Protein AF-A0AAW2BVU4-F1 (afdb_monomer)

Structure (mmCIF, N/CA/C/O backbone):
data_AF-A0AAW2BVU4-F1
#
_entry.id   AF-A0AAW2BVU4-F1
#
loop_
_atom_site.group_PDB
_atom_site.id
_atom_site.type_symbol
_atom_site.label_atom_id
_atom_site.label_alt_id
_atom_site.label_comp_id
_atom_site.label_asym_id
_atom_site.label_entity_id
_atom_site.label_seq_id
_atom_site.pdbx_PDB_ins_code
_atom_site.Cartn_x
_atom_site.Cartn_y
_atom_site.Cartn_z
_atom_site.occupancy
_atom_site.B_iso_or_equiv
_atom_site.auth_seq_id
_atom_site.auth_comp_id
_atom_site.auth_asym_id
_atom_site.auth_atom_id
_atom_site.pdbx_PDB_model_num
ATOM 1 N N . MET A 1 1 ? 66.385 7.482 -87.471 1.00 67.44 1 MET A N 1
ATOM 2 C CA . MET A 1 1 ? 65.527 6.507 -86.758 1.00 67.44 1 MET A CA 1
ATOM 3 C C . MET A 1 1 ? 65.641 6.591 -85.231 1.00 67.44 1 MET A C 1
ATOM 5 O O . MET A 1 1 ? 64.598 6.607 -84.599 1.00 67.44 1 MET A O 1
ATOM 9 N N . LEU A 1 2 ? 66.832 6.743 -84.626 1.00 72.62 2 LEU A N 1
ATOM 10 C CA . LEU A 1 2 ? 67.006 6.817 -83.154 1.00 72.62 2 LEU A CA 1
ATOM 11 C C . LEU A 1 2 ? 66.144 7.877 -82.424 1.00 72.62 2 LEU A C 1
ATOM 13 O O . LEU A 1 2 ? 65.592 7.587 -81.366 1.00 72.62 2 LEU A O 1
ATOM 17 N N . ASN A 1 3 ? 65.948 9.066 -83.005 1.00 86.75 3 ASN A N 1
ATOM 18 C CA . ASN A 1 3 ? 65.132 10.126 -82.386 1.00 86.75 3 ASN A CA 1
ATOM 19 C C . ASN A 1 3 ? 63.627 9.803 -82.323 1.00 86.75 3 ASN A C 1
ATOM 21 O O . ASN A 1 3 ? 62.927 10.311 -81.450 1.00 86.75 3 ASN A O 1
ATOM 25 N N . TYR A 1 4 ? 63.125 8.961 -83.231 1.00 89.88 4 TYR A N 1
ATOM 26 C CA . TYR A 1 4 ? 61.712 8.581 -83.271 1.00 89.88 4 TYR A CA 1
ATOM 27 C C . TYR A 1 4 ? 61.375 7.597 -82.145 1.00 89.88 4 TYR A C 1
ATOM 29 O O . TYR A 1 4 ? 60.436 7.834 -81.391 1.00 89.88 4 TYR A O 1
ATOM 37 N N . CYS A 1 5 ? 62.204 6.565 -81.955 1.00 90.19 5 CYS A N 1
ATOM 38 C CA . CYS A 1 5 ? 62.017 5.590 -80.879 1.00 90.19 5 CYS A CA 1
ATOM 39 C C . CYS A 1 5 ? 62.082 6.243 -79.490 1.00 90.19 5 CYS A C 1
ATOM 41 O O . CYS A 1 5 ? 61.298 5.901 -78.611 1.00 90.19 5 CYS A O 1
ATOM 43 N N . HIS A 1 6 ? 62.981 7.215 -79.290 1.00 91.12 6 HIS A N 1
ATOM 44 C CA . HIS A 1 6 ? 63.073 7.931 -78.016 1.00 91.12 6 HIS A CA 1
ATOM 45 C C . HIS A 1 6 ? 61.830 8.791 -77.729 1.00 91.12 6 HIS A C 1
ATOM 47 O O . HIS A 1 6 ? 61.308 8.752 -76.617 1.00 91.12 6 HIS A O 1
ATOM 53 N N . ARG A 1 7 ? 61.318 9.529 -78.729 1.00 93.69 7 ARG A N 1
ATOM 54 C CA . ARG A 1 7 ? 60.061 10.285 -78.589 1.00 93.69 7 ARG A CA 1
ATOM 55 C C . ARG A 1 7 ? 58.892 9.352 -78.264 1.00 93.69 7 ARG A C 1
ATOM 57 O O . ARG A 1 7 ? 58.142 9.644 -77.341 1.00 93.69 7 ARG A O 1
ATOM 64 N N . GLN A 1 8 ? 58.778 8.232 -78.976 1.00 92.44 8 GLN A N 1
ATOM 65 C CA . GLN A 1 8 ? 57.714 7.255 -78.757 1.00 92.44 8 GLN A CA 1
ATOM 66 C C . GLN A 1 8 ? 57.759 6.669 -77.339 1.00 92.44 8 GLN A C 1
ATOM 68 O O . GLN A 1 8 ? 56.732 6.623 -76.673 1.00 92.44 8 GLN A O 1
ATOM 73 N N . MET A 1 9 ? 58.941 6.294 -76.836 1.00 94.19 9 MET A N 1
ATOM 74 C CA . MET A 1 9 ? 59.078 5.821 -75.452 1.00 94.19 9 MET A CA 1
ATOM 75 C C . MET A 1 9 ? 58.645 6.877 -74.430 1.00 94.19 9 MET A C 1
ATOM 77 O O . MET A 1 9 ? 57.978 6.544 -73.458 1.00 94.19 9 MET A O 1
ATOM 81 N N . LYS A 1 10 ? 58.982 8.151 -74.662 1.00 94.69 10 LYS A N 1
ATOM 82 C CA . LYS A 1 10 ? 58.619 9.248 -73.756 1.00 94.69 10 LYS A CA 1
ATOM 83 C C . LYS A 1 10 ? 57.113 9.533 -73.743 1.00 94.69 10 LYS A C 1
ATOM 85 O O . LYS A 1 10 ? 56.560 9.869 -72.701 1.00 94.69 10 LYS A O 1
ATOM 90 N N . GLU A 1 11 ? 56.448 9.400 -74.888 1.00 94.50 11 GLU A N 1
ATOM 91 C CA . GLU A 1 11 ? 54.988 9.510 -74.983 1.00 94.50 11 GLU A CA 1
ATOM 92 C C . GLU A 1 11 ? 54.285 8.340 -74.279 1.00 94.50 11 GLU A C 1
ATOM 94 O O . GLU A 1 11 ? 53.316 8.560 -73.555 1.00 94.50 11 GLU A O 1
ATOM 99 N N . GLU A 1 12 ? 54.786 7.112 -74.435 1.00 92.94 12 GLU A N 1
ATOM 100 C CA . GLU A 1 12 ? 54.245 5.937 -73.738 1.00 92.94 12 GLU A CA 1
ATOM 101 C C . GLU A 1 12 ? 54.464 6.002 -72.219 1.00 92.94 12 GLU A C 1
ATOM 103 O O . GLU A 1 12 ? 53.563 5.662 -71.456 1.00 92.94 12 GLU A O 1
ATOM 108 N N . GLU A 1 13 ? 55.607 6.510 -71.754 1.00 94.12 13 GLU A N 1
ATOM 109 C CA . GLU A 1 13 ? 55.860 6.743 -70.326 1.00 94.12 13 GLU A CA 1
ATOM 110 C C . GLU A 1 13 ? 54.874 7.760 -69.729 1.00 94.12 13 GLU A C 1
ATOM 112 O O . GLU A 1 13 ? 54.330 7.537 -68.647 1.00 94.12 13 GLU A O 1
ATOM 117 N N . GLY A 1 14 ? 54.578 8.845 -70.456 1.00 96.19 14 GLY A N 1
ATOM 118 C CA . GLY A 1 14 ? 53.545 9.809 -70.067 1.00 96.19 14 GLY A CA 1
ATOM 119 C C . GLY A 1 14 ? 52.166 9.159 -69.929 1.00 96.19 14 GLY A C 1
ATOM 120 O O . GLY A 1 14 ? 51.527 9.290 -68.888 1.00 96.19 14 GLY A O 1
ATOM 121 N N . LYS A 1 15 ? 51.751 8.370 -70.930 1.00 96.44 15 LYS A N 1
ATOM 122 C CA . LYS A 1 15 ? 50.472 7.640 -70.895 1.00 96.44 15 LYS A CA 1
ATOM 123 C C . LYS A 1 15 ? 50.392 6.649 -69.732 1.00 96.44 15 LYS A C 1
ATOM 125 O O . LYS A 1 15 ? 49.336 6.525 -69.114 1.00 96.44 15 LYS A O 1
ATOM 130 N N . LEU A 1 16 ? 51.481 5.937 -69.430 1.00 96.00 16 LEU A N 1
ATOM 131 C CA . LEU A 1 16 ? 51.536 5.010 -68.295 1.00 96.00 16 LEU A CA 1
ATOM 132 C C . LEU A 1 16 ? 51.423 5.745 -66.954 1.00 96.00 16 LEU A C 1
ATOM 134 O O . LEU A 1 16 ? 50.734 5.255 -66.058 1.00 96.00 16 LEU A O 1
ATOM 138 N N . ASN A 1 17 ? 52.047 6.918 -66.823 1.00 95.94 17 ASN A N 1
ATOM 139 C CA . ASN A 1 17 ? 51.926 7.750 -65.625 1.00 95.94 17 ASN A CA 1
ATOM 140 C C . ASN A 1 17 ? 50.486 8.249 -65.428 1.00 95.94 17 ASN A C 1
ATOM 142 O O . ASN A 1 17 ? 49.931 8.073 -64.342 1.00 95.94 17 ASN A O 1
ATOM 146 N N . ASP A 1 18 ? 49.846 8.752 -66.485 1.00 97.00 18 ASP A N 1
ATOM 147 C CA . ASP A 1 18 ? 48.446 9.194 -66.441 1.00 97.00 18 ASP A CA 1
ATOM 148 C C . ASP A 1 18 ? 47.493 8.035 -66.090 1.00 97.00 18 ASP A C 1
ATOM 150 O O . ASP A 1 18 ? 46.590 8.177 -65.259 1.00 97.00 18 ASP A O 1
ATOM 154 N N . ALA A 1 19 ? 47.713 6.849 -66.673 1.00 97.12 19 ALA A N 1
ATOM 155 C CA . ALA A 1 19 ? 46.927 5.651 -66.374 1.00 97.12 19 ALA A CA 1
ATOM 156 C C . ALA A 1 19 ? 47.103 5.187 -64.918 1.00 97.12 19 ALA A C 1
ATOM 158 O O . ALA A 1 19 ? 46.133 4.795 -64.263 1.00 97.12 19 ALA A O 1
ATOM 159 N N . MET A 1 20 ? 48.328 5.255 -64.391 1.00 96.12 20 MET A N 1
ATOM 160 C CA . MET A 1 20 ? 48.610 4.927 -62.996 1.00 96.12 20 MET A CA 1
ATOM 161 C C . MET A 1 20 ? 47.894 5.889 -62.038 1.00 96.12 20 MET A C 1
ATOM 163 O O . MET A 1 20 ? 47.339 5.438 -61.033 1.00 96.12 20 MET A O 1
ATOM 167 N N . ASP A 1 21 ? 47.886 7.190 -62.324 1.00 97.06 21 ASP A N 1
ATOM 168 C CA . ASP A 1 21 ? 47.210 8.174 -61.476 1.00 97.06 21 ASP A CA 1
ATOM 169 C C . ASP A 1 21 ? 45.683 8.041 -61.547 1.00 97.06 21 ASP A C 1
ATOM 171 O O . ASP A 1 21 ? 45.022 8.068 -60.505 1.00 97.06 21 ASP A O 1
ATOM 175 N N . SER A 1 22 ? 45.128 7.741 -62.726 1.00 96.81 22 SER A N 1
ATOM 176 C CA . SER A 1 22 ? 43.708 7.395 -62.875 1.00 96.81 22 SER A CA 1
ATOM 177 C C . SER A 1 22 ? 43.320 6.156 -62.053 1.00 96.81 22 SER A C 1
ATOM 179 O O . SER A 1 22 ? 42.305 6.163 -61.353 1.00 96.81 22 SER A O 1
ATOM 181 N N . LEU A 1 23 ? 44.159 5.114 -62.043 1.00 97.19 23 LEU A N 1
ATOM 182 C CA . LEU A 1 23 ? 43.929 3.908 -61.241 1.00 97.19 23 LEU A CA 1
ATOM 183 C C . LEU A 1 23 ? 43.986 4.197 -59.735 1.00 97.19 23 LEU A C 1
ATOM 185 O O . LEU A 1 23 ? 43.170 3.672 -58.969 1.00 97.19 23 LEU A O 1
ATOM 189 N N . LYS A 1 24 ? 44.930 5.035 -59.282 1.00 96.75 24 LYS A N 1
ATOM 190 C CA . LYS A 1 24 ? 44.993 5.465 -57.873 1.00 96.75 24 LYS A CA 1
ATOM 191 C C . LYS A 1 24 ? 43.729 6.217 -57.474 1.00 96.75 24 LYS A C 1
ATOM 193 O O . LYS A 1 24 ? 43.192 5.958 -56.396 1.00 96.75 24 LYS A O 1
ATOM 198 N N . GLU A 1 25 ? 43.245 7.110 -58.331 1.00 97.31 25 GLU A N 1
ATOM 199 C CA . GLU A 1 25 ? 42.012 7.850 -58.085 1.00 97.31 25 GLU A CA 1
ATOM 200 C C . GLU A 1 25 ? 40.800 6.912 -58.022 1.00 97.31 25 GLU A C 1
ATOM 202 O O . GLU A 1 25 ? 40.016 6.980 -57.074 1.00 97.31 25 GLU A O 1
ATOM 207 N N . GLU A 1 26 ? 40.669 5.976 -58.965 1.00 97.50 26 GLU A N 1
ATOM 208 C CA . GLU A 1 26 ? 39.589 4.987 -58.971 1.00 97.50 26 GLU A CA 1
ATOM 209 C C . GLU A 1 26 ? 39.615 4.115 -57.705 1.00 97.50 26 GLU A C 1
ATOM 211 O O . GLU A 1 26 ? 38.576 3.878 -57.082 1.00 97.50 26 GLU A O 1
ATOM 216 N N . ARG A 1 27 ? 40.805 3.682 -57.268 1.00 97.19 27 ARG A N 1
ATOM 217 C CA . ARG A 1 27 ? 40.979 2.963 -55.999 1.00 97.19 27 ARG A CA 1
ATOM 218 C C . ARG A 1 27 ? 40.554 3.822 -54.809 1.00 97.19 27 ARG A C 1
ATOM 220 O O . ARG A 1 27 ? 39.890 3.311 -53.907 1.00 97.19 27 ARG A O 1
ATOM 227 N N . GLY A 1 28 ? 40.901 5.108 -54.817 1.00 97.94 28 GLY A N 1
ATOM 228 C CA . GLY A 1 28 ? 40.459 6.078 -53.818 1.00 97.94 28 GLY A CA 1
ATOM 229 C C . GLY A 1 28 ? 38.935 6.182 -53.760 1.00 97.94 28 GLY A C 1
ATOM 230 O O . GLY A 1 28 ? 38.352 6.039 -52.686 1.00 97.94 28 GLY A O 1
ATOM 231 N N . ARG A 1 29 ? 38.274 6.322 -54.915 1.00 97.12 29 ARG A N 1
ATOM 232 C CA . ARG A 1 29 ? 36.806 6.378 -55.019 1.00 97.12 29 ARG A CA 1
ATOM 233 C C . ARG A 1 29 ? 36.144 5.090 -54.527 1.00 97.12 29 ARG A C 1
ATOM 235 O O . ARG A 1 29 ? 35.200 5.163 -53.748 1.00 97.12 29 ARG A O 1
ATOM 242 N N . LYS A 1 30 ? 36.661 3.915 -54.909 1.00 98.31 30 LYS A N 1
ATOM 243 C CA . LYS A 1 30 ? 36.158 2.612 -54.430 1.00 98.31 30 LYS A CA 1
ATOM 244 C C . LYS A 1 30 ? 36.309 2.467 -52.915 1.00 98.31 30 LYS A C 1
ATOM 246 O O . LYS A 1 30 ? 35.383 2.013 -52.250 1.00 98.31 30 LYS A O 1
ATOM 251 N N . SER A 1 31 ? 37.446 2.892 -52.361 1.00 98.06 31 SER A N 1
ATOM 252 C CA . SER A 1 31 ? 37.673 2.882 -50.913 1.00 98.06 31 SER A CA 1
ATOM 253 C C . SER A 1 31 ? 36.730 3.837 -50.178 1.00 98.06 31 SER A C 1
ATOM 255 O O . SER A 1 31 ? 36.201 3.475 -49.131 1.00 98.06 31 SER A O 1
ATOM 257 N N . ALA A 1 32 ? 36.504 5.038 -50.716 1.00 98.19 32 ALA A N 1
ATOM 258 C CA . ALA A 1 32 ? 35.579 6.010 -50.141 1.00 98.19 32 ALA A CA 1
ATOM 259 C C . ALA A 1 32 ? 34.124 5.515 -50.196 1.00 98.19 32 ALA A C 1
ATOM 261 O O . ALA A 1 32 ? 33.402 5.640 -49.211 1.00 98.19 32 ALA A O 1
ATOM 262 N N . ALA A 1 33 ? 33.714 4.892 -51.304 1.00 98.19 33 ALA A N 1
ATOM 263 C CA . ALA A 1 33 ? 32.387 4.299 -51.446 1.00 98.19 33 ALA A CA 1
ATOM 264 C C . ALA A 1 33 ? 32.157 3.154 -50.444 1.00 98.19 33 ALA A C 1
ATOM 266 O O . ALA A 1 33 ? 31.114 3.109 -49.799 1.00 98.19 33 ALA A O 1
ATOM 267 N N . ALA A 1 34 ? 33.145 2.273 -50.252 1.00 98.12 34 ALA A N 1
ATOM 268 C CA . ALA A 1 34 ? 33.062 1.204 -49.255 1.00 98.12 34 ALA A CA 1
ATOM 269 C C . ALA A 1 34 ? 33.002 1.749 -47.815 1.00 98.12 34 ALA A C 1
ATOM 271 O O . ALA A 1 34 ? 32.244 1.240 -46.991 1.00 98.12 34 ALA A O 1
ATOM 272 N N . ALA A 1 35 ? 33.767 2.806 -47.513 1.00 98.25 35 ALA A N 1
ATOM 273 C CA . ALA A 1 35 ? 33.700 3.472 -46.214 1.00 98.25 35 ALA A CA 1
ATOM 274 C C . ALA A 1 35 ? 32.314 4.094 -45.969 1.00 98.25 35 ALA A C 1
ATOM 276 O O . ALA A 1 35 ? 31.772 3.943 -44.875 1.00 98.25 35 ALA A O 1
ATOM 277 N N . LEU A 1 36 ? 31.718 4.726 -46.988 1.00 98.38 36 LEU A N 1
ATOM 278 C CA . LEU A 1 36 ? 30.376 5.303 -46.907 1.00 98.38 36 LEU A CA 1
ATOM 279 C C . LEU A 1 36 ? 29.298 4.236 -46.661 1.00 98.38 36 LEU A C 1
ATOM 281 O O . LEU A 1 36 ? 28.529 4.394 -45.718 1.00 98.38 36 LEU A O 1
ATOM 285 N N . ASP A 1 37 ? 29.289 3.136 -47.425 1.00 98.44 37 ASP A N 1
ATOM 286 C CA . ASP A 1 37 ? 28.349 2.013 -47.221 1.00 98.44 37 ASP A CA 1
ATOM 287 C C . ASP A 1 37 ? 28.489 1.420 -45.808 1.00 98.44 37 ASP A C 1
ATOM 289 O O . ASP A 1 37 ? 27.496 1.171 -45.125 1.00 98.44 37 ASP A O 1
ATOM 293 N N . SER A 1 38 ? 29.720 1.273 -45.304 1.00 98.31 38 SER A N 1
ATOM 294 C CA . SER A 1 38 ? 29.936 0.782 -43.937 1.00 98.31 38 SER A CA 1
ATOM 295 C C . SER A 1 38 ? 29.409 1.743 -42.861 1.00 98.31 38 SER A C 1
ATOM 297 O O . SER A 1 38 ? 28.804 1.301 -41.881 1.00 98.31 38 SER A O 1
ATOM 299 N N . ALA A 1 39 ? 29.593 3.055 -43.052 1.00 98.31 39 ALA A N 1
ATOM 300 C CA . ALA A 1 39 ? 29.113 4.078 -42.129 1.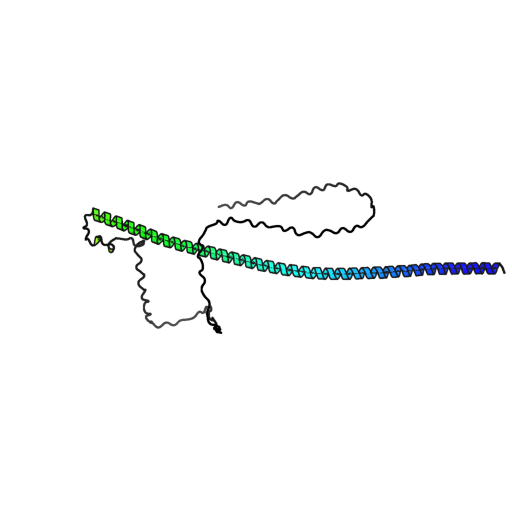00 98.31 39 ALA A CA 1
ATOM 301 C C . ALA A 1 39 ? 27.580 4.179 -42.146 1.00 98.31 39 ALA A C 1
ATOM 303 O O . ALA A 1 39 ? 26.963 4.319 -41.088 1.00 98.31 39 ALA A O 1
ATOM 304 N N . GLU A 1 40 ? 26.962 4.054 -43.323 1.00 98.50 40 GLU A N 1
ATOM 305 C CA . GLU A 1 40 ? 25.508 4.008 -43.488 1.00 98.50 40 GLU A CA 1
ATOM 306 C C . GLU A 1 40 ? 24.908 2.818 -42.732 1.00 98.50 40 GLU A C 1
ATOM 308 O O . GLU A 1 40 ? 24.038 3.009 -41.880 1.00 98.50 40 GLU A O 1
ATOM 313 N N . ARG A 1 41 ? 25.455 1.609 -42.922 1.00 98.38 41 ARG A N 1
ATOM 314 C CA . ARG A 1 41 ? 25.009 0.411 -42.188 1.00 98.38 41 ARG A CA 1
ATOM 315 C C . ARG A 1 41 ? 25.160 0.552 -40.676 1.00 98.38 41 ARG A C 1
ATOM 317 O O . ARG A 1 41 ? 24.293 0.110 -39.923 1.00 98.38 41 ARG A O 1
ATOM 324 N N . GLN A 1 42 ? 26.241 1.175 -40.206 1.00 98.44 42 GLN A N 1
ATOM 325 C CA . GLN A 1 42 ? 26.422 1.436 -38.777 1.00 98.44 42 GLN A CA 1
ATOM 326 C C . GLN A 1 42 ? 25.362 2.411 -38.244 1.00 98.44 42 GLN A C 1
ATOM 328 O O . GLN A 1 42 ? 24.801 2.178 -37.169 1.00 98.44 42 GLN A O 1
ATOM 333 N N . ALA A 1 43 ? 25.066 3.481 -38.987 1.00 98.31 43 ALA A N 1
ATOM 334 C CA . ALA A 1 43 ? 24.043 4.452 -38.614 1.00 98.31 43 ALA A CA 1
ATOM 335 C C . ALA A 1 43 ? 22.642 3.819 -38.582 1.00 98.31 43 ALA A C 1
ATOM 337 O O . ALA A 1 43 ? 21.868 4.075 -37.658 1.00 98.31 43 ALA A O 1
ATOM 338 N N . GLU A 1 44 ? 22.318 2.953 -39.543 1.00 98.62 44 GLU A N 1
ATOM 339 C CA . GLU A 1 44 ? 21.074 2.179 -39.542 1.00 98.62 44 GLU A CA 1
ATOM 340 C C . GLU A 1 44 ? 20.988 1.232 -38.343 1.00 98.62 44 GLU A C 1
ATOM 342 O O . GLU A 1 44 ? 19.971 1.219 -37.646 1.00 98.62 44 GLU A O 1
ATOM 347 N N . GLY A 1 45 ? 22.073 0.515 -38.032 1.00 98.44 45 GLY A N 1
ATOM 348 C CA . GLY A 1 45 ? 22.148 -0.342 -36.849 1.00 98.44 45 GLY A CA 1
ATOM 349 C C . GLY A 1 45 ? 21.880 0.427 -35.552 1.00 98.44 45 GLY A C 1
ATOM 350 O O . GLY A 1 45 ? 21.077 -0.002 -34.722 1.00 98.44 45 GLY A O 1
ATOM 351 N N . GLN A 1 46 ? 22.478 1.612 -35.397 1.00 98.44 46 GLN A N 1
ATOM 352 C CA . GLN A 1 46 ? 22.235 2.479 -34.240 1.00 98.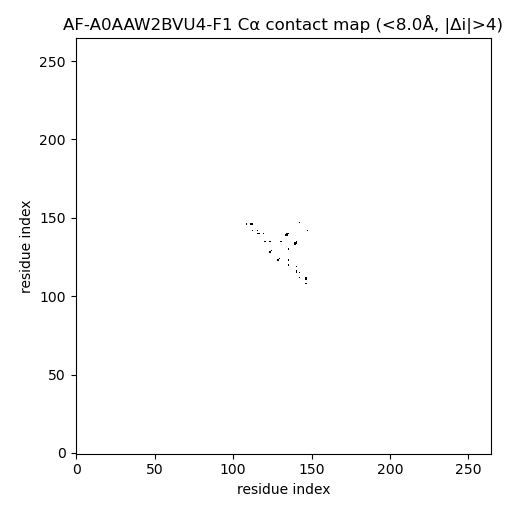44 46 GLN A CA 1
ATOM 353 C C . GLN A 1 46 ? 20.788 2.986 -34.171 1.00 98.44 46 GLN A C 1
ATOM 355 O O . GLN A 1 46 ? 20.217 3.036 -33.082 1.00 98.44 46 GLN A O 1
ATOM 360 N N . ARG A 1 47 ? 20.163 3.317 -35.309 1.00 98.38 47 ARG A N 1
ATOM 361 C CA . ARG A 1 47 ? 18.749 3.735 -35.354 1.00 98.38 47 ARG A CA 1
ATOM 362 C C . ARG A 1 47 ? 17.807 2.627 -34.895 1.00 98.38 47 ARG A C 1
ATOM 364 O O . ARG A 1 47 ? 16.865 2.909 -34.160 1.00 98.38 47 ARG A O 1
ATOM 371 N N . VAL A 1 48 ? 18.052 1.383 -35.310 1.00 98.69 48 VAL A N 1
ATOM 372 C CA . VAL A 1 48 ? 17.241 0.233 -34.879 1.00 98.69 48 VAL A CA 1
ATOM 373 C C . VAL A 1 48 ? 17.373 0.014 -33.372 1.00 98.69 48 VAL A C 1
ATOM 375 O O . VAL A 1 48 ? 16.361 -0.143 -32.690 1.00 98.69 48 VAL A O 1
ATOM 378 N N . LEU A 1 49 ? 18.597 0.077 -32.836 1.00 98.56 49 LEU A N 1
ATOM 379 C CA . LEU A 1 49 ? 18.832 -0.033 -31.393 1.00 98.56 49 LEU A CA 1
ATOM 380 C C . LEU A 1 49 ? 18.132 1.081 -30.605 1.00 98.56 49 LEU A C 1
ATOM 382 O O . LEU A 1 49 ? 17.526 0.804 -29.572 1.00 98.56 49 LEU A O 1
ATOM 386 N N . LEU A 1 50 ? 18.174 2.320 -31.100 1.00 98.69 50 LEU A N 1
ATOM 387 C CA . LEU A 1 50 ? 17.530 3.460 -30.449 1.00 98.69 50 LEU A CA 1
ATOM 388 C C . LEU A 1 50 ? 16.005 3.300 -30.403 1.00 98.69 50 LEU A C 1
ATOM 390 O O . LEU A 1 50 ? 15.426 3.445 -29.331 1.00 98.69 50 LEU A O 1
ATOM 394 N N . ARG A 1 51 ? 15.371 2.894 -31.511 1.00 98.62 51 ARG A N 1
ATOM 395 C CA . ARG A 1 51 ? 13.925 2.601 -31.538 1.00 98.62 51 ARG A CA 1
ATOM 396 C C . ARG A 1 51 ? 13.551 1.487 -30.564 1.00 98.62 51 ARG A C 1
ATOM 398 O O . ARG A 1 51 ? 12.624 1.635 -29.779 1.00 98.62 51 ARG A O 1
ATOM 405 N N . SER A 1 52 ? 14.325 0.400 -30.546 1.00 98.50 52 SER A N 1
ATOM 406 C CA . SER A 1 52 ? 14.082 -0.696 -29.603 1.00 98.50 52 SER A CA 1
ATOM 407 C C . SER A 1 52 ? 14.209 -0.245 -28.143 1.00 98.50 52 SER A C 1
ATOM 409 O O . SER A 1 52 ? 13.455 -0.725 -27.297 1.00 98.50 52 SER A O 1
ATOM 411 N N . ALA A 1 53 ? 15.153 0.645 -27.829 1.00 98.25 53 ALA A N 1
ATOM 412 C CA . ALA A 1 53 ? 15.308 1.195 -26.485 1.00 98.25 53 ALA A CA 1
ATOM 413 C C . ALA A 1 53 ? 14.151 2.138 -26.113 1.00 98.25 53 ALA A C 1
ATOM 415 O O . ALA A 1 53 ? 13.684 2.116 -24.973 1.00 98.25 53 ALA A O 1
ATOM 416 N N . GLU A 1 54 ? 13.656 2.933 -27.064 1.00 98.56 54 GLU A N 1
ATOM 417 C CA . GLU A 1 54 ? 12.475 3.785 -26.886 1.00 98.56 54 GLU A CA 1
ATOM 418 C C . GLU A 1 54 ? 11.219 2.957 -26.587 1.00 98.56 54 GLU A C 1
ATOM 420 O O . GLU A 1 54 ? 10.498 3.273 -25.638 1.00 98.56 54 GLU A O 1
ATOM 425 N N . ASP A 1 55 ? 11.005 1.854 -27.309 1.00 98.56 55 ASP A N 1
ATOM 426 C CA . ASP A 1 55 ? 9.878 0.940 -27.084 1.00 98.56 55 ASP A CA 1
ATOM 427 C C . ASP A 1 55 ? 9.945 0.276 -25.697 1.00 98.56 55 ASP A C 1
ATOM 429 O O . ASP A 1 55 ? 8.944 0.190 -24.971 1.00 98.56 55 ASP A O 1
ATOM 433 N N . GLN A 1 56 ? 11.142 -0.148 -25.275 1.00 98.56 56 GLN A N 1
ATOM 434 C CA . GLN A 1 56 ? 11.362 -0.690 -23.930 1.00 98.56 56 GLN A CA 1
ATOM 435 C C . GLN A 1 56 ? 11.116 0.364 -22.847 1.00 98.56 56 GLN A C 1
ATOM 437 O O . GLN A 1 56 ? 10.482 0.073 -21.829 1.00 98.56 56 GLN A O 1
ATOM 442 N N . LEU A 1 57 ? 11.564 1.602 -23.067 1.00 98.62 57 LEU A N 1
ATOM 443 C CA . LEU A 1 57 ? 11.333 2.709 -22.144 1.00 98.62 57 LEU A CA 1
ATOM 444 C C . LEU A 1 57 ? 9.843 3.056 -22.042 1.00 98.62 57 LEU A C 1
ATOM 446 O O . LEU A 1 57 ? 9.348 3.296 -20.941 1.00 98.62 57 LEU A O 1
ATOM 450 N N . ALA A 1 58 ? 9.119 3.071 -23.161 1.00 98.69 58 ALA A N 1
ATOM 451 C CA . ALA A 1 58 ? 7.677 3.297 -23.182 1.00 98.69 58 ALA A CA 1
ATOM 452 C C . ALA A 1 58 ? 6.932 2.200 -22.404 1.00 98.69 58 ALA A C 1
ATOM 454 O O . ALA A 1 58 ? 6.095 2.504 -21.549 1.00 98.69 58 ALA A O 1
ATOM 455 N N . THR A 1 59 ? 7.307 0.938 -22.619 1.00 98.69 59 THR A N 1
ATOM 456 C CA . THR A 1 59 ? 6.747 -0.214 -21.897 1.00 98.69 59 THR A CA 1
ATOM 457 C C . THR A 1 59 ? 7.022 -0.125 -20.394 1.00 98.69 59 THR A C 1
ATOM 459 O O . THR A 1 59 ? 6.107 -0.2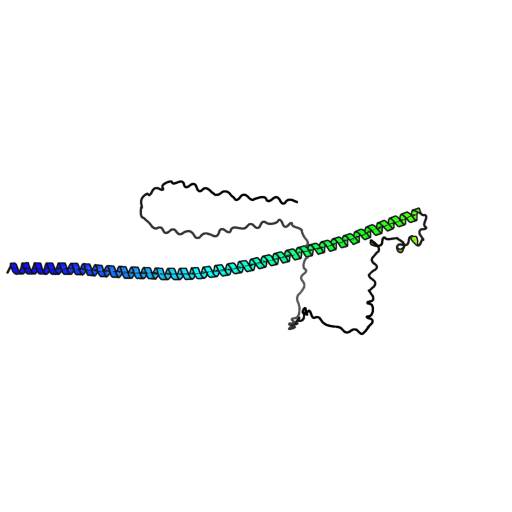60 -19.582 1.00 98.69 59 THR A O 1
ATOM 462 N N . SER A 1 60 ? 8.266 0.173 -20.007 1.00 98.19 60 SER A N 1
ATOM 463 C CA . SER A 1 60 ? 8.666 0.347 -18.606 1.00 98.19 60 SER A CA 1
ATOM 464 C C . SER A 1 60 ? 7.894 1.486 -17.929 1.00 98.19 60 SER A C 1
ATOM 466 O O . SER A 1 60 ? 7.353 1.313 -16.836 1.00 98.19 60 SER A O 1
ATOM 468 N N . LYS A 1 61 ? 7.738 2.635 -18.601 1.00 98.62 61 LYS A N 1
ATOM 469 C CA . LYS A 1 61 ? 6.932 3.758 -18.095 1.00 98.62 61 LYS A CA 1
ATOM 470 C C . LYS A 1 61 ? 5.475 3.358 -17.863 1.00 98.62 61 LYS A C 1
ATOM 472 O O . LYS A 1 61 ? 4.921 3.699 -16.818 1.00 98.62 61 LYS A O 1
ATOM 477 N N . ALA A 1 62 ? 4.869 2.616 -18.790 1.00 98.75 62 ALA A N 1
ATOM 478 C CA . ALA A 1 62 ? 3.501 2.125 -18.634 1.00 98.75 62 ALA A CA 1
ATOM 479 C C . ALA A 1 62 ? 3.366 1.175 -17.429 1.00 98.75 62 ALA A C 1
ATOM 481 O O . ALA A 1 62 ? 2.431 1.309 -16.639 1.00 98.75 62 ALA A O 1
ATOM 482 N N . GLN A 1 63 ? 4.335 0.275 -17.230 1.00 98.62 63 GLN A N 1
ATOM 483 C CA . GLN A 1 63 ? 4.373 -0.610 -16.061 1.00 98.62 63 GLN A CA 1
ATOM 484 C C . GLN A 1 63 ? 4.502 0.171 -14.747 1.00 98.62 63 GLN A C 1
ATOM 486 O O . GLN A 1 63 ? 3.786 -0.126 -13.793 1.00 98.62 63 GLN A O 1
ATOM 491 N N . VAL A 1 64 ? 5.351 1.203 -14.695 1.00 98.69 64 VAL A N 1
ATOM 492 C CA . VAL A 1 64 ? 5.496 2.060 -13.505 1.00 98.69 64 VAL A CA 1
ATOM 493 C C . VAL A 1 64 ? 4.188 2.777 -13.171 1.00 98.69 64 VAL A C 1
ATOM 495 O O . VAL A 1 64 ? 3.816 2.839 -12.003 1.00 98.69 64 VAL A O 1
ATOM 498 N N . VAL A 1 65 ? 3.462 3.291 -14.168 1.00 98.81 65 VAL A N 1
ATOM 499 C CA . VAL A 1 65 ? 2.148 3.921 -13.945 1.00 98.81 65 VAL A CA 1
ATOM 500 C C . VAL A 1 65 ? 1.133 2.904 -13.417 1.00 98.81 65 VAL A C 1
ATOM 502 O O . VAL A 1 65 ? 0.432 3.189 -12.447 1.00 98.81 65 VAL A O 1
ATOM 505 N N . ALA A 1 66 ? 1.089 1.701 -13.995 1.00 98.69 66 ALA A N 1
ATOM 506 C CA . ALA A 1 66 ? 0.193 0.643 -13.535 1.00 98.69 66 ALA A CA 1
ATOM 507 C C . ALA A 1 66 ? 0.495 0.201 -12.091 1.00 98.69 66 ALA A C 1
ATOM 509 O O . ALA A 1 66 ? -0.428 0.003 -11.303 1.00 98.69 66 ALA A O 1
ATOM 510 N N . LEU A 1 67 ? 1.775 0.079 -11.722 1.00 98.69 67 LEU A N 1
ATOM 511 C CA . LEU A 1 67 ? 2.188 -0.265 -10.358 1.00 98.69 67 LEU A CA 1
ATOM 512 C C . LEU A 1 67 ? 1.871 0.845 -9.357 1.00 98.69 67 LEU A C 1
ATOM 514 O O . LEU A 1 67 ? 1.398 0.545 -8.265 1.00 98.69 67 LEU A O 1
ATOM 518 N N . LYS A 1 68 ? 2.076 2.113 -9.727 1.00 98.69 68 LYS A N 1
ATOM 519 C CA . LYS A 1 68 ? 1.695 3.254 -8.882 1.00 98.69 68 LYS A CA 1
ATOM 520 C C . LYS A 1 68 ? 0.202 3.251 -8.574 1.00 98.69 68 LYS A C 1
ATOM 522 O O . LYS A 1 68 ? -0.166 3.372 -7.414 1.00 98.69 68 LYS A O 1
ATOM 527 N N . LYS A 1 69 ? -0.639 3.019 -9.586 1.00 98.81 69 LYS A N 1
ATOM 528 C CA . LYS A 1 69 ? -2.090 2.919 -9.394 1.00 98.81 69 LYS A CA 1
ATOM 529 C C . LYS A 1 69 ? -2.462 1.797 -8.418 1.00 98.81 69 LYS A C 1
ATOM 531 O O . LYS A 1 69 ? -3.237 2.015 -7.497 1.00 98.81 69 LYS A O 1
ATOM 536 N N . LYS A 1 70 ? -1.869 0.609 -8.585 1.00 98.56 70 LYS A N 1
ATOM 537 C CA . LYS A 1 70 ? -2.098 -0.514 -7.661 1.00 98.56 70 LYS A CA 1
ATOM 538 C C . LYS A 1 70 ? -1.652 -0.189 -6.237 1.00 98.56 70 LYS A C 1
ATOM 540 O O . LYS A 1 70 ? -2.336 -0.573 -5.300 1.00 98.56 70 LYS A O 1
ATOM 545 N N . LEU A 1 71 ? -0.532 0.517 -6.074 1.00 98.69 71 LEU A N 1
ATOM 546 C CA . LEU A 1 71 ? -0.045 0.933 -4.760 1.00 98.69 71 LEU A CA 1
ATOM 547 C C . LEU A 1 71 ? -1.044 1.870 -4.064 1.00 98.69 71 LEU A C 1
ATOM 549 O O . LEU A 1 71 ? -1.363 1.657 -2.898 1.00 98.69 71 LEU A O 1
ATOM 553 N N . GLU A 1 72 ? -1.574 2.859 -4.786 1.00 98.62 72 GLU A N 1
ATOM 554 C CA . GLU A 1 72 ? -2.600 3.778 -4.273 1.00 98.62 72 GLU A CA 1
ATOM 555 C C . GLU A 1 72 ? -3.881 3.034 -3.863 1.00 98.62 72 GLU A C 1
ATOM 557 O O . GLU A 1 72 ? -4.396 3.260 -2.769 1.00 98.62 72 GLU A O 1
ATOM 562 N N . GLU A 1 73 ? -4.357 2.097 -4.690 1.00 98.62 73 GLU A N 1
ATOM 563 C CA . GLU A 1 73 ? -5.519 1.251 -4.375 1.00 98.62 73 GLU A CA 1
ATOM 564 C C . GLU A 1 73 ? -5.277 0.398 -3.115 1.00 98.62 73 GLU A C 1
ATOM 566 O O . GLU A 1 73 ? -6.142 0.321 -2.241 1.00 98.62 73 GLU A O 1
ATOM 571 N N . THR A 1 74 ? -4.090 -0.205 -2.976 1.00 98.25 74 THR A N 1
ATOM 572 C CA . THR A 1 74 ? -3.752 -1.007 -1.787 1.00 98.25 74 THR A CA 1
ATOM 573 C C . THR A 1 74 ? -3.613 -0.171 -0.519 1.00 98.25 74 THR A C 1
ATOM 575 O O . THR A 1 74 ? -4.000 -0.629 0.554 1.00 98.25 74 THR A O 1
ATOM 578 N N . GLU A 1 75 ? -3.091 1.053 -0.621 1.00 98.56 75 GLU A N 1
ATOM 579 C CA . GLU A 1 75 ? -2.961 1.957 0.524 1.00 98.56 75 GLU A CA 1
ATOM 580 C C . GLU A 1 75 ? -4.340 2.425 1.002 1.00 98.56 75 GLU A C 1
ATOM 582 O O . GLU A 1 75 ? -4.610 2.409 2.201 1.00 98.56 75 GLU A O 1
ATOM 587 N N . ALA A 1 76 ? -5.246 2.756 0.074 1.00 98.56 76 ALA A N 1
ATOM 588 C CA . ALA A 1 76 ? -6.626 3.107 0.403 1.00 98.56 76 ALA A CA 1
ATOM 589 C C . ALA A 1 76 ? -7.354 1.955 1.116 1.00 98.56 76 ALA A C 1
ATOM 591 O O . ALA A 1 76 ? -7.967 2.171 2.161 1.00 98.56 76 ALA A O 1
ATOM 592 N N . ALA A 1 77 ? -7.216 0.724 0.608 1.00 98.62 77 ALA A N 1
ATOM 593 C CA . ALA A 1 77 ? -7.786 -0.461 1.246 1.00 98.62 77 ALA A CA 1
ATOM 594 C C . ALA A 1 77 ? -7.202 -0.706 2.651 1.00 98.62 77 ALA A C 1
ATOM 596 O O . ALA A 1 77 ? -7.929 -1.105 3.560 1.00 98.62 77 ALA A O 1
ATOM 597 N N . ARG A 1 78 ? -5.903 -0.436 2.861 1.00 98.44 78 ARG A N 1
ATOM 598 C CA . ARG A 1 78 ? -5.273 -0.551 4.186 1.00 98.44 78 ARG A CA 1
ATOM 599 C C . ARG A 1 78 ? -5.854 0.457 5.176 1.00 98.44 78 ARG A C 1
ATOM 601 O O . ARG A 1 78 ? -6.161 0.074 6.298 1.00 98.44 78 ARG A O 1
ATOM 608 N N . VAL A 1 79 ? -6.021 1.713 4.761 1.00 98.75 79 VAL A N 1
ATOM 609 C CA . VAL A 1 79 ? -6.605 2.773 5.602 1.00 98.75 79 VAL A CA 1
ATOM 610 C C . VAL A 1 79 ? -8.055 2.451 5.973 1.00 98.75 79 VAL A C 1
ATOM 612 O O . VAL A 1 79 ? -8.461 2.655 7.114 1.00 98.75 79 VAL A O 1
ATOM 615 N N . GLU A 1 80 ? -8.844 1.920 5.037 1.00 98.62 80 GLU A N 1
ATOM 616 C CA . GLU A 1 80 ? -10.221 1.503 5.317 1.00 98.62 80 GLU A CA 1
ATOM 617 C C . GLU A 1 80 ? -10.277 0.323 6.297 1.00 98.62 80 GLU A C 1
ATOM 619 O O . GLU A 1 80 ? -11.059 0.350 7.249 1.00 98.62 80 GLU A O 1
ATOM 624 N N . ALA A 1 81 ? -9.407 -0.674 6.119 1.00 98.56 81 ALA A N 1
ATOM 625 C CA . ALA A 1 81 ? -9.304 -1.810 7.031 1.00 98.56 81 ALA A CA 1
ATOM 626 C C . ALA A 1 81 ? -8.862 -1.391 8.445 1.00 98.56 81 ALA A C 1
ATOM 628 O O . ALA A 1 81 ? -9.391 -1.904 9.430 1.00 98.56 81 ALA A O 1
ATOM 629 N N . GLU A 1 82 ? -7.922 -0.449 8.556 1.00 98.50 82 GLU A N 1
ATOM 630 C CA . GLU A 1 82 ? -7.484 0.121 9.835 1.00 98.50 82 GLU A CA 1
ATOM 631 C C . GLU A 1 82 ? -8.637 0.841 10.538 1.00 98.50 82 GLU A C 1
ATOM 633 O O . GLU A 1 82 ? -8.947 0.532 11.684 1.00 98.50 82 GLU A O 1
ATOM 638 N N . LYS A 1 83 ? -9.373 1.692 9.815 1.00 98.56 83 LYS A N 1
ATOM 639 C CA . LYS A 1 83 ? -10.553 2.371 10.359 1.00 98.56 83 LYS A CA 1
ATOM 640 C C . LYS A 1 83 ? -11.631 1.391 10.836 1.00 98.56 83 LYS A C 1
ATOM 642 O O . LYS A 1 83 ? -12.228 1.608 11.887 1.00 98.56 83 LYS A O 1
ATOM 647 N N . ALA A 1 84 ? -11.901 0.332 10.071 1.00 98.62 84 ALA A N 1
ATOM 648 C CA . ALA A 1 84 ? -12.875 -0.689 10.455 1.00 98.62 84 ALA A CA 1
ATOM 649 C C . ALA A 1 84 ? -12.437 -1.445 11.720 1.00 98.62 84 ALA A C 1
ATOM 651 O O . ALA A 1 84 ? -13.264 -1.737 12.583 1.00 98.62 84 ALA A O 1
ATOM 652 N N . ARG A 1 85 ? -11.134 -1.722 11.855 1.00 98.62 85 ARG A N 1
ATOM 653 C CA . ARG A 1 85 ? -10.566 -2.326 13.062 1.00 98.62 85 ARG A CA 1
ATOM 654 C C . ARG A 1 85 ? -10.712 -1.402 14.271 1.00 98.62 85 ARG A C 1
ATOM 656 O O . ARG A 1 85 ? -11.174 -1.870 15.306 1.00 98.62 85 ARG A O 1
ATOM 663 N N . ASP A 1 86 ? -10.357 -0.128 14.137 1.00 98.50 86 ASP A N 1
ATOM 664 C CA . ASP A 1 86 ? -10.459 0.846 15.230 1.00 98.50 86 ASP A CA 1
ATOM 665 C C . ASP A 1 86 ? -11.911 1.007 15.698 1.00 98.50 86 ASP A C 1
ATOM 667 O O . ASP A 1 86 ? -12.182 1.080 16.895 1.00 98.50 86 ASP A O 1
ATOM 671 N N . GLN A 1 87 ? -12.864 1.004 14.760 1.00 98.50 87 GLN A N 1
ATOM 672 C CA . GLN A 1 87 ? -14.285 1.039 15.089 1.00 98.50 87 GLN A CA 1
ATOM 673 C C . GLN A 1 87 ? -14.723 -0.215 15.859 1.00 98.50 87 GLN A C 1
ATOM 675 O O . GLN A 1 87 ? -15.384 -0.091 16.885 1.00 98.50 87 GLN A O 1
ATOM 680 N N . ALA A 1 88 ? -14.331 -1.408 15.407 1.00 98.50 88 ALA A N 1
ATOM 681 C CA . ALA A 1 88 ? -14.664 -2.652 16.098 1.00 98.50 88 ALA A CA 1
ATOM 682 C C . ALA A 1 88 ? -14.026 -2.735 17.499 1.00 98.50 88 ALA A C 1
ATOM 684 O O . ALA A 1 88 ? -14.641 -3.252 18.431 1.00 98.50 88 ALA A O 1
ATOM 685 N N . GLU A 1 89 ? -12.806 -2.215 17.665 1.00 98.56 89 GLU A N 1
ATOM 686 C CA . GLU A 1 89 ? -12.127 -2.137 18.963 1.00 98.56 89 GLU A CA 1
ATOM 687 C C . GLU A 1 89 ? -12.862 -1.187 19.919 1.00 98.56 89 GLU A C 1
ATOM 689 O O . GLU A 1 89 ? -13.104 -1.546 21.072 1.00 98.56 89 GLU A O 1
ATOM 694 N N . GLN A 1 90 ? -13.289 -0.020 19.427 1.00 98.56 90 GLN A N 1
ATOM 695 C CA . GLN A 1 90 ? -14.077 0.927 20.214 1.00 98.56 90 GLN A CA 1
ATOM 696 C C . GLN A 1 90 ? -15.446 0.352 20.602 1.00 98.56 90 GLN A C 1
ATOM 698 O O . GLN A 1 90 ? -15.834 0.443 21.764 1.00 98.56 90 GLN A O 1
ATOM 703 N N . GLU A 1 91 ? -16.156 -0.281 19.666 1.00 98.44 91 GLU A N 1
ATOM 704 C CA . GLU A 1 91 ? -17.442 -0.934 19.942 1.00 98.44 91 GLU A CA 1
ATOM 705 C C . GLU A 1 91 ? -17.285 -2.050 20.986 1.00 98.44 91 GLU A C 1
ATOM 707 O O . GLU A 1 91 ? -18.079 -2.141 21.923 1.00 98.44 91 GLU A O 1
ATOM 712 N N . GLY A 1 92 ? -16.226 -2.860 20.885 1.00 98.38 92 GLY A N 1
ATOM 713 C CA . GLY A 1 92 ? -15.906 -3.880 21.884 1.00 98.38 92 GLY A CA 1
ATOM 714 C C . GLY A 1 92 ? -15.598 -3.293 23.266 1.00 98.38 92 GLY A C 1
ATOM 715 O O . GLY A 1 92 ? -16.046 -3.835 24.279 1.00 98.38 92 GLY A O 1
ATOM 716 N N . TYR A 1 93 ? -14.874 -2.171 23.322 1.00 98.62 93 TYR A N 1
ATOM 717 C CA . TYR A 1 93 ? -14.607 -1.452 24.569 1.00 98.62 93 TYR A CA 1
ATOM 718 C C . TYR A 1 93 ? -15.899 -0.929 25.207 1.00 98.62 93 TYR A C 1
ATOM 720 O O . TYR A 1 93 ? -16.128 -1.155 26.395 1.00 98.62 93 TYR A O 1
ATOM 728 N N . ASP A 1 94 ? -16.763 -0.282 24.424 1.00 98.31 94 ASP A N 1
ATOM 729 C CA . ASP A 1 94 ? -18.015 0.298 24.915 1.00 98.31 94 ASP A CA 1
ATOM 730 C C . ASP A 1 94 ? -18.968 -0.779 25.458 1.00 98.31 94 ASP A C 1
ATOM 732 O O . ASP A 1 94 ? -19.565 -0.595 26.523 1.00 98.31 94 ASP A O 1
ATOM 736 N N . VAL A 1 95 ? -19.061 -1.932 24.782 1.00 98.38 95 VAL A N 1
ATOM 737 C CA . VAL A 1 95 ? -19.822 -3.095 25.271 1.00 98.38 95 VAL A CA 1
ATOM 738 C C . VAL A 1 95 ? -19.256 -3.592 26.603 1.00 98.38 95 VAL A C 1
ATOM 740 O O . VAL A 1 95 ? -20.009 -3.739 27.564 1.00 98.38 95 VAL A O 1
ATOM 743 N N . GLY A 1 96 ? -17.935 -3.770 26.709 1.00 98.12 96 GLY A N 1
ATOM 744 C CA . GLY A 1 96 ? -17.300 -4.210 27.955 1.00 98.12 96 GLY A CA 1
ATOM 745 C C . GLY A 1 96 ? -17.497 -3.228 29.118 1.00 98.12 96 GLY A C 1
ATOM 746 O O . GLY A 1 96 ? -17.703 -3.637 30.264 1.00 98.12 96 GLY A O 1
ATOM 747 N N . VAL A 1 97 ? -17.491 -1.921 28.843 1.00 98.44 97 VAL A N 1
ATOM 748 C CA . VAL A 1 97 ? -17.807 -0.892 29.846 1.00 98.44 97 VAL A CA 1
ATOM 749 C C . VAL A 1 97 ? -19.263 -1.004 30.299 1.00 98.44 97 VAL A C 1
ATOM 751 O O . VAL A 1 97 ? -19.520 -0.996 31.501 1.00 98.44 97 VAL A O 1
ATOM 754 N N . ALA A 1 98 ? -20.213 -1.152 29.374 1.00 97.94 98 ALA A N 1
ATOM 755 C CA . ALA A 1 98 ? -21.627 -1.291 29.718 1.00 97.94 98 ALA A CA 1
ATOM 756 C C . ALA A 1 98 ? -21.901 -2.558 30.552 1.00 97.94 98 ALA A C 1
ATOM 758 O O . ALA A 1 98 ? -22.588 -2.479 31.573 1.00 97.94 98 ALA A O 1
ATOM 759 N N . GLU A 1 99 ? -21.315 -3.697 30.170 1.00 98.00 99 GLU A N 1
ATOM 760 C CA . GLU A 1 99 ? -21.435 -4.969 30.897 1.00 98.00 99 GLU A CA 1
ATOM 761 C C . GLU A 1 99 ? -20.864 -4.871 32.317 1.00 98.00 99 GLU A C 1
ATOM 763 O O . GLU A 1 99 ? -21.509 -5.280 33.285 1.00 98.00 99 GLU A O 1
ATOM 768 N N . THR A 1 100 ? -19.668 -4.293 32.470 1.00 98.19 100 THR A N 1
ATOM 769 C CA . THR A 1 100 ? -19.039 -4.124 33.790 1.00 98.19 100 THR A CA 1
ATOM 770 C C . THR A 1 100 ? -19.792 -3.129 34.668 1.00 98.19 100 THR A C 1
ATOM 772 O O . THR A 1 100 ? -19.938 -3.361 35.868 1.00 98.19 100 THR A O 1
ATOM 775 N N . GLU A 1 101 ? -20.321 -2.047 34.094 1.00 97.75 101 GLU A N 1
ATOM 776 C CA . GLU A 1 101 ? -21.154 -1.083 34.814 1.00 97.75 101 GLU A CA 1
ATOM 777 C C . GLU A 1 101 ? -22.473 -1.721 35.281 1.00 97.75 101 GLU A C 1
ATOM 779 O O . GLU A 1 101 ? -22.913 -1.494 36.411 1.00 97.75 101 GLU A O 1
ATOM 784 N N . GLU A 1 102 ? -23.115 -2.536 34.441 1.00 96.94 102 GLU A N 1
ATOM 785 C CA . GLU A 1 102 ? -24.315 -3.287 34.814 1.00 96.94 102 GLU A CA 1
ATOM 786 C C . GLU A 1 102 ? -24.031 -4.315 35.916 1.00 96.94 102 GLU A C 1
ATOM 788 O O . GLU A 1 102 ? -24.738 -4.322 36.929 1.00 96.94 102 GLU A O 1
ATOM 793 N N . ALA A 1 103 ? -22.968 -5.113 35.781 1.00 97.12 103 ALA A N 1
ATOM 794 C CA . ALA A 1 103 ? -22.556 -6.080 36.797 1.00 97.12 103 ALA A CA 1
ATOM 795 C C . ALA A 1 103 ? -22.283 -5.395 38.147 1.00 97.12 103 ALA A C 1
ATOM 797 O O . ALA A 1 103 ? -22.832 -5.797 39.176 1.00 97.12 103 ALA A O 1
ATOM 798 N N . LEU A 1 104 ? -21.529 -4.291 38.134 1.00 97.94 104 LEU A N 1
ATOM 799 C CA . LEU A 1 104 ? -21.248 -3.499 39.330 1.00 97.94 104 LEU A CA 1
ATOM 800 C C . LEU A 1 104 ? -22.537 -2.954 39.962 1.00 97.94 104 LEU A C 1
ATOM 802 O O . LEU A 1 104 ? -22.688 -2.987 41.183 1.00 97.94 104 LEU A O 1
ATOM 806 N N . ARG A 1 105 ? -23.486 -2.457 39.156 1.00 95.00 105 ARG A N 1
ATOM 807 C CA . ARG A 1 105 ? -24.783 -1.986 39.666 1.00 95.00 105 ARG A CA 1
ATOM 808 C C . ARG A 1 105 ? -25.512 -3.095 40.419 1.00 95.00 105 ARG A C 1
ATOM 810 O O . ARG A 1 105 ? -25.984 -2.845 41.529 1.00 95.00 105 ARG A O 1
ATOM 817 N N . VAL A 1 106 ? -25.594 -4.299 39.849 1.00 95.00 106 VAL A N 1
ATOM 818 C CA . VAL A 1 106 ? -26.246 -5.453 40.490 1.00 95.00 106 VAL A CA 1
ATOM 819 C C . VAL A 1 106 ? -25.575 -5.777 41.825 1.00 95.00 106 VAL A C 1
ATOM 821 O O . VAL A 1 106 ? -26.260 -5.804 42.850 1.00 95.00 106 VAL A O 1
ATOM 824 N N . GLU A 1 107 ? -24.249 -5.918 41.843 1.00 96.75 107 GLU A N 1
ATOM 825 C CA . GLU A 1 107 ? -23.489 -6.223 43.062 1.00 96.75 107 GLU A CA 1
ATOM 826 C C . GLU A 1 107 ? -23.683 -5.158 44.151 1.00 96.75 107 GLU A C 1
ATOM 828 O O . GLU A 1 107 ? -23.976 -5.474 45.309 1.00 96.75 107 GLU A O 1
ATOM 833 N N . VAL A 1 108 ? -23.590 -3.874 43.787 1.00 95.81 108 VAL A N 1
ATOM 834 C CA . VAL A 1 108 ? -23.801 -2.760 44.722 1.00 95.81 108 VAL A CA 1
ATOM 835 C C . VAL A 1 108 ? -25.211 -2.812 45.312 1.00 95.81 108 VAL A C 1
ATOM 837 O O . VAL A 1 108 ? -25.377 -2.657 46.527 1.00 95.81 108 VAL A O 1
ATOM 840 N N . PHE A 1 109 ? -26.239 -3.076 44.498 1.00 93.38 109 PHE A N 1
ATOM 841 C CA . PHE A 1 109 ? -27.609 -3.197 44.996 1.00 93.38 109 PHE A CA 1
ATOM 842 C C . PHE A 1 109 ? -27.789 -4.387 45.944 1.00 93.38 109 PHE A C 1
ATOM 844 O O . PHE A 1 109 ? -28.493 -4.253 46.951 1.00 93.38 109 PHE A O 1
ATOM 851 N N . GLU A 1 110 ? -27.161 -5.528 45.673 1.00 94.19 110 GLU A N 1
ATOM 852 C CA . GLU A 1 110 ? -27.214 -6.702 46.550 1.00 94.19 110 GLU A CA 1
ATOM 853 C C . GLU A 1 110 ? -26.556 -6.443 47.910 1.00 94.19 110 GLU A C 1
ATOM 855 O O . GLU A 1 110 ? -27.154 -6.720 48.963 1.00 94.19 110 GLU A O 1
ATOM 860 N N . VAL A 1 111 ? -25.368 -5.832 47.907 1.00 96.25 111 VAL A N 1
ATOM 861 C CA . VAL A 1 111 ? -24.649 -5.442 49.128 1.00 96.25 111 VAL A CA 1
ATOM 862 C C . VAL A 1 111 ? -25.474 -4.437 49.934 1.00 96.25 111 VAL A C 1
ATOM 864 O O . VAL A 1 111 ? -25.701 -4.638 51.133 1.00 96.25 111 VAL A O 1
ATOM 867 N N . CYS A 1 112 ? -26.003 -3.392 49.287 1.00 94.25 112 CYS A N 1
ATOM 868 C CA . CYS A 1 112 ? -26.857 -2.404 49.943 1.00 94.25 112 CYS A CA 1
ATOM 869 C C . CYS A 1 112 ? -28.103 -3.050 50.562 1.00 94.25 112 CYS A C 1
ATOM 871 O O . CYS A 1 112 ? -28.406 -2.806 51.732 1.00 94.25 112 CYS A O 1
ATOM 873 N N . ARG A 1 113 ? -28.825 -3.902 49.822 1.00 91.69 113 ARG A N 1
ATOM 874 C CA . ARG A 1 113 ? -30.028 -4.584 50.334 1.00 91.69 113 ARG A CA 1
ATOM 875 C C . ARG A 1 113 ? -29.729 -5.433 51.561 1.00 91.69 113 ARG A C 1
ATOM 877 O O . ARG A 1 113 ? -30.520 -5.432 52.510 1.00 91.69 113 ARG A O 1
ATOM 884 N N . THR A 1 114 ? -28.598 -6.131 51.544 1.00 95.12 114 THR A N 1
ATOM 885 C CA . THR A 1 114 ? -28.131 -6.952 52.662 1.00 95.12 114 THR A CA 1
ATOM 886 C C . THR A 1 114 ? -27.829 -6.092 53.885 1.00 95.12 114 THR A C 1
ATOM 888 O O . THR A 1 114 ? -28.298 -6.401 54.982 1.00 95.12 114 THR A O 1
ATOM 891 N N . TYR A 1 115 ? -27.135 -4.968 53.699 1.00 96.31 115 TYR A N 1
ATOM 892 C CA . TYR A 1 115 ? -26.848 -4.016 54.769 1.00 96.31 115 TYR A CA 1
ATOM 893 C C . TYR A 1 115 ? -28.125 -3.438 55.402 1.00 96.31 115 TYR A C 1
ATOM 895 O O . TYR A 1 115 ? -28.307 -3.540 56.618 1.00 96.31 115 TYR A O 1
ATOM 903 N N . TYR A 1 116 ? -29.054 -2.905 54.598 1.00 93.19 116 TYR A N 1
ATOM 904 C CA . TYR A 1 116 ? -30.315 -2.341 55.104 1.00 93.19 116 TYR A CA 1
ATOM 905 C C . TYR A 1 116 ? -31.137 -3.368 55.884 1.00 93.19 116 TYR A C 1
ATOM 907 O O . TYR A 1 116 ? -31.672 -3.052 56.946 1.00 93.19 116 TYR A O 1
ATOM 915 N N . ARG A 1 117 ? -31.191 -4.616 55.403 1.00 91.88 117 ARG A N 1
ATOM 916 C CA . ARG A 1 117 ? -31.863 -5.712 56.110 1.00 91.88 117 ARG A CA 1
ATOM 917 C C . ARG A 1 117 ? -31.246 -5.953 57.489 1.00 91.88 117 ARG A C 1
ATOM 919 O O . ARG A 1 117 ? -31.982 -6.063 58.467 1.00 91.88 117 ARG A O 1
ATOM 926 N N . GLN A 1 118 ? -29.917 -6.024 57.584 1.00 95.06 118 GLN A N 1
ATOM 927 C CA . GLN A 1 118 ? -29.229 -6.243 58.860 1.00 95.06 118 GLN A CA 1
ATOM 928 C C . GLN A 1 118 ? -29.468 -5.095 59.846 1.00 95.06 118 GLN A C 1
ATOM 930 O O . GLN A 1 118 ? -29.790 -5.338 61.012 1.00 95.06 118 GLN A O 1
ATOM 935 N N . VAL A 1 119 ? -29.359 -3.848 59.377 1.00 96.19 119 VAL A N 1
ATOM 936 C CA . VAL A 1 119 ? -29.603 -2.654 60.199 1.00 96.19 119 VAL A CA 1
ATOM 937 C C . VAL A 1 119 ? -31.048 -2.622 60.699 1.00 96.19 119 VAL A C 1
ATOM 939 O O . VAL A 1 119 ? -31.271 -2.387 61.886 1.00 96.19 119 VAL A O 1
ATOM 942 N N . TRP A 1 120 ? -32.019 -2.932 59.836 1.00 94.75 120 TRP A N 1
ATOM 943 C CA . TRP A 1 120 ? -33.437 -2.985 60.196 1.00 94.75 120 TRP A CA 1
ATOM 944 C C . TRP A 1 120 ? -33.722 -4.025 61.284 1.00 94.75 120 TRP A C 1
ATOM 946 O O . TRP A 1 120 ? -34.326 -3.709 62.308 1.00 94.75 120 TRP A O 1
ATOM 956 N N . ILE A 1 121 ? -33.222 -5.254 61.112 1.00 94.38 121 ILE A N 1
ATOM 957 C CA . ILE A 1 121 ? -33.375 -6.326 62.107 1.00 94.38 121 ILE A CA 1
ATOM 958 C C . ILE A 1 121 ? -32.758 -5.911 63.448 1.00 94.38 121 ILE A C 1
ATOM 960 O O . ILE A 1 121 ? -33.374 -6.105 64.498 1.00 94.38 121 ILE A O 1
ATOM 964 N N . LYS A 1 122 ? -31.564 -5.306 63.428 1.00 96.56 122 LYS A N 1
ATOM 965 C CA . LYS A 1 122 ? -30.881 -4.840 64.641 1.00 96.56 122 LYS A CA 1
ATOM 966 C C . LYS A 1 122 ? -31.666 -3.736 65.354 1.00 96.56 122 LYS A C 1
ATOM 968 O O . LYS A 1 122 ? -31.794 -3.795 66.575 1.00 96.56 122 LYS A O 1
ATOM 973 N N . ALA A 1 123 ? -32.222 -2.778 64.614 1.00 96.31 123 ALA A N 1
ATOM 974 C CA . ALA A 1 123 ? -33.047 -1.709 65.173 1.00 96.31 123 ALA A CA 1
ATOM 975 C C . ALA A 1 123 ? -34.339 -2.253 65.812 1.00 96.31 123 ALA A C 1
ATOM 977 O O . ALA A 1 123 ? -34.668 -1.891 66.940 1.00 96.31 123 ALA A O 1
ATOM 978 N N . LEU A 1 124 ? -35.032 -3.187 65.150 1.00 95.56 124 LEU A N 1
ATOM 979 C CA . LEU A 1 124 ? -36.230 -3.831 65.707 1.00 95.56 124 LEU A CA 1
ATOM 980 C C . LEU A 1 124 ? -35.926 -4.662 66.959 1.00 95.56 124 LEU A C 1
ATOM 982 O O . LEU A 1 124 ? -36.714 -4.653 67.905 1.00 95.56 124 LEU A O 1
ATOM 986 N N . ASN A 1 125 ? -34.779 -5.352 66.984 1.00 95.88 125 ASN A N 1
ATOM 987 C CA . ASN A 1 125 ? -34.305 -6.056 68.177 1.00 95.88 125 ASN A CA 1
ATOM 988 C C . ASN A 1 125 ? -34.099 -5.086 69.351 1.00 95.88 125 ASN A C 1
ATOM 990 O O . ASN A 1 125 ? -34.515 -5.387 70.464 1.00 95.88 125 ASN A O 1
ATOM 994 N N . GLN A 1 126 ? -33.493 -3.920 69.107 1.00 97.12 126 GLN A N 1
ATOM 995 C CA . GLN A 1 126 ? -33.271 -2.901 70.140 1.00 97.12 126 GLN A CA 1
ATOM 996 C C . GLN A 1 126 ? -34.574 -2.265 70.643 1.00 97.12 126 GLN A C 1
ATOM 998 O O . GLN A 1 126 ? -34.661 -1.910 71.813 1.00 97.12 126 GLN A O 1
ATOM 1003 N N . ALA A 1 127 ? -35.592 -2.158 69.789 1.00 97.12 127 ALA A N 1
ATOM 1004 C CA . ALA A 1 127 ? -36.903 -1.620 70.146 1.00 97.12 127 ALA A CA 1
ATOM 1005 C C . ALA A 1 127 ? -37.821 -2.620 70.884 1.00 97.12 127 ALA A C 1
ATOM 1007 O O . ALA A 1 127 ? -38.949 -2.268 71.217 1.00 97.12 127 ALA A O 1
ATOM 1008 N N . GLY A 1 128 ? -37.382 -3.864 71.120 1.00 97.25 128 GLY A N 1
ATOM 1009 C CA . GLY A 1 128 ? -38.194 -4.888 71.791 1.00 97.25 128 GLY A CA 1
ATOM 1010 C C . GLY A 1 128 ? -39.351 -5.434 70.945 1.00 97.25 128 GLY A C 1
ATOM 1011 O O . GLY A 1 128 ? -40.297 -5.995 71.488 1.00 97.25 128 GLY A O 1
ATOM 1012 N N . VAL A 1 129 ? -39.301 -5.279 69.617 1.00 96.19 129 VAL A N 1
ATOM 1013 C CA . VAL A 1 129 ? -40.350 -5.784 68.718 1.00 96.19 129 VAL A CA 1
ATOM 1014 C C . VAL A 1 129 ? -40.275 -7.310 68.638 1.00 96.19 129 VAL A C 1
ATOM 1016 O O . VAL A 1 129 ? -39.234 -7.861 68.265 1.00 96.19 129 VAL A O 1
ATOM 1019 N N . GLU A 1 130 ? -41.382 -7.997 68.929 1.00 95.00 130 GLU A N 1
ATOM 1020 C CA . GLU A 1 130 ? -41.473 -9.463 68.883 1.00 95.00 130 GLU A CA 1
ATOM 1021 C C . GLU A 1 130 ? -41.076 -10.052 67.521 1.00 95.00 130 GLU A C 1
ATOM 1023 O O . GLU A 1 130 ? -41.257 -9.441 66.463 1.00 95.00 130 GLU A O 1
ATOM 1028 N N . ALA A 1 131 ? -40.542 -11.278 67.546 1.00 92.81 131 ALA A N 1
ATOM 1029 C CA . ALA A 1 131 ? -40.071 -11.998 66.361 1.00 92.81 131 ALA A CA 1
ATOM 1030 C C . ALA A 1 131 ? -41.181 -12.279 65.326 1.00 92.81 131 ALA A C 1
ATOM 1032 O O . ALA A 1 131 ? -40.894 -12.378 64.135 1.00 92.81 131 ALA A O 1
ATOM 1033 N N . SER A 1 132 ? -42.435 -12.367 65.772 1.00 93.00 132 SER A N 1
ATOM 1034 C CA . SER A 1 132 ? -43.633 -12.633 64.962 1.00 93.00 132 SER A CA 1
ATOM 1035 C C . SER A 1 132 ? -44.247 -11.383 64.320 1.00 93.00 132 SER A C 1
ATOM 1037 O O . SER A 1 132 ? -45.195 -11.496 63.542 1.00 93.00 132 SER A O 1
ATOM 1039 N N . SER A 1 133 ? -43.738 -10.187 64.636 1.00 94.75 133 SER A N 1
ATOM 1040 C CA . SER A 1 133 ? -44.308 -8.936 64.137 1.00 94.75 133 SER A CA 1
ATOM 1041 C C . SER A 1 133 ? -44.243 -8.845 62.611 1.00 94.75 133 SER A C 1
ATOM 1043 O O . SER A 1 133 ? -43.223 -9.154 61.993 1.00 94.75 133 SER A O 1
ATOM 1045 N N . ILE A 1 134 ? -45.312 -8.318 62.002 1.00 93.12 134 ILE A N 1
ATOM 1046 C CA . ILE A 1 134 ? -45.372 -8.008 60.564 1.00 93.12 134 ILE A CA 1
ATOM 1047 C C . ILE A 1 134 ? -44.208 -7.094 60.149 1.00 93.12 134 ILE A C 1
ATOM 1049 O O . ILE A 1 134 ? -43.730 -7.207 59.027 1.00 93.12 134 ILE A O 1
ATOM 1053 N N . LEU A 1 135 ? -43.700 -6.254 61.061 1.00 91.69 135 LEU A N 1
ATOM 1054 C CA . LEU A 1 135 ? -42.568 -5.351 60.817 1.00 91.69 135 LEU A CA 1
ATOM 1055 C C . LEU A 1 135 ? -41.229 -6.071 60.564 1.00 91.69 135 LEU A C 1
ATOM 1057 O O . LEU A 1 135 ? -40.284 -5.443 60.080 1.00 91.69 135 LEU A O 1
ATOM 1061 N N . ARG A 1 136 ? -41.129 -7.368 60.889 1.00 90.62 136 ARG A N 1
ATOM 1062 C CA . ARG A 1 136 ? -39.955 -8.212 60.606 1.00 90.62 136 ARG A CA 1
ATOM 1063 C C . ARG A 1 136 ? -40.051 -8.971 59.287 1.00 90.62 136 ARG A C 1
ATOM 1065 O O . ARG A 1 136 ? -39.080 -9.628 58.907 1.00 90.62 136 ARG A O 1
ATOM 1072 N N . LYS A 1 137 ? -41.192 -8.910 58.598 1.00 91.81 137 LYS A N 1
ATOM 1073 C CA . LYS A 1 137 ? -41.342 -9.538 57.286 1.00 91.81 137 LYS A CA 1
ATOM 1074 C C . LYS A 1 137 ? -40.369 -8.901 56.291 1.00 91.81 137 LYS A C 1
ATOM 1076 O O . LYS A 1 137 ? -40.024 -7.725 56.395 1.00 91.81 137 LYS A O 1
ATOM 1081 N N . VAL A 1 138 ? -39.891 -9.678 55.322 1.00 85.56 138 VAL A N 1
ATOM 1082 C CA . VAL A 1 138 ? -38.931 -9.172 54.326 1.00 85.56 138 VAL A CA 1
ATOM 1083 C C . VAL A 1 138 ? -39.527 -8.037 53.491 1.00 85.56 138 VAL A C 1
ATOM 1085 O O . VAL A 1 138 ? -38.810 -7.129 53.078 1.00 85.56 138 VAL A O 1
ATOM 1088 N N . GLU A 1 139 ? -40.844 -8.053 53.315 1.00 87.25 139 GLU A N 1
ATOM 1089 C CA . GLU A 1 139 ? -41.610 -7.064 52.567 1.00 87.25 139 GLU A CA 1
ATOM 1090 C C . GLU A 1 139 ? -41.722 -5.714 53.292 1.00 87.25 139 GLU A C 1
ATOM 1092 O O . GLU A 1 139 ? -41.996 -4.705 52.648 1.00 87.25 139 GLU A O 1
ATOM 1097 N N . SER A 1 140 ? -41.507 -5.663 54.613 1.00 88.00 140 SER A N 1
ATOM 1098 C CA . SER A 1 140 ? -41.621 -4.422 55.391 1.00 88.00 140 SER A CA 1
ATOM 1099 C C . SER A 1 140 ? -40.306 -3.652 55.529 1.00 88.00 140 SER A C 1
ATOM 1101 O O . SER A 1 140 ? -40.294 -2.588 56.148 1.00 88.00 140 SER A O 1
ATOM 1103 N N . VAL A 1 141 ? -39.195 -4.157 54.977 1.00 88.81 141 VAL A N 1
ATOM 1104 C CA . VAL A 1 141 ? -37.915 -3.435 54.984 1.00 88.81 141 VAL A CA 1
ATOM 1105 C C . VAL A 1 141 ? -38.025 -2.217 54.067 1.00 88.81 141 VAL A C 1
ATOM 1107 O O . VAL A 1 141 ? -38.257 -2.340 52.864 1.00 88.81 141 VAL A O 1
ATOM 1110 N N . TYR A 1 142 ? -37.847 -1.022 54.633 1.00 86.75 142 TYR A N 1
ATOM 1111 C CA . TYR A 1 142 ? -37.853 0.204 53.845 1.00 86.75 142 TYR A CA 1
ATOM 1112 C C . TYR A 1 142 ? -36.574 0.320 53.009 1.00 86.75 142 TYR A C 1
ATOM 1114 O O . TYR A 1 142 ? -35.467 0.405 53.541 1.00 86.75 142 TYR A O 1
ATOM 1122 N N . TYR A 1 143 ? -36.751 0.393 51.693 1.00 85.44 143 TYR A N 1
ATOM 1123 C CA . TYR A 1 143 ? -35.686 0.621 50.727 1.00 85.44 143 TYR A CA 1
ATOM 1124 C C . TYR A 1 143 ? -35.870 1.993 50.047 1.00 85.44 143 TYR A C 1
ATOM 1126 O O . TYR A 1 143 ? -36.970 2.278 49.541 1.00 85.44 143 TYR A O 1
ATOM 1134 N N . PRO A 1 144 ? -34.828 2.850 50.002 1.00 85.12 144 PRO A N 1
ATOM 1135 C CA . PRO A 1 144 ? -34.809 4.048 49.166 1.00 85.12 144 PRO A CA 1
ATOM 1136 C C . PRO A 1 144 ? -35.184 3.736 47.716 1.00 85.12 144 PRO A C 1
ATOM 1138 O O . PRO A 1 144 ? -34.837 2.676 47.198 1.00 85.12 144 PRO A O 1
ATOM 1141 N N . ALA A 1 145 ? -35.881 4.664 47.055 1.00 83.44 145 ALA A N 1
ATOM 1142 C CA . ALA A 1 145 ? -36.452 4.454 45.721 1.00 83.44 145 ALA A CA 1
ATOM 1143 C C . ALA A 1 145 ? -35.437 3.924 44.691 1.00 83.44 145 ALA A C 1
ATOM 1145 O O . ALA A 1 145 ? -35.784 3.049 43.908 1.00 83.44 145 ALA A O 1
ATOM 1146 N N . ALA A 1 146 ? -34.183 4.381 44.758 1.00 82.31 146 ALA A N 1
ATOM 1147 C CA . ALA A 1 146 ? -33.114 3.976 43.848 1.00 82.31 146 ALA A CA 1
ATOM 1148 C C . ALA A 1 146 ? -32.732 2.487 43.930 1.00 82.31 146 ALA A C 1
ATOM 1150 O O . ALA A 1 146 ? -32.230 1.949 42.954 1.00 82.31 146 ALA A O 1
ATOM 1151 N N . ILE A 1 147 ? -32.952 1.824 45.072 1.00 83.06 147 ILE A N 1
ATOM 1152 C CA . ILE A 1 147 ? -32.530 0.430 45.309 1.00 83.06 147 ILE A CA 1
ATOM 1153 C C . ILE A 1 147 ? -33.720 -0.544 45.373 1.00 83.06 147 ILE A C 1
ATOM 1155 O O . ILE A 1 147 ? -33.540 -1.757 45.574 1.00 83.06 147 ILE A O 1
ATOM 1159 N N . ARG A 1 148 ? -34.949 -0.019 45.241 1.00 82.06 148 ARG A N 1
ATOM 1160 C CA . ARG A 1 148 ? -36.151 -0.852 45.171 1.00 82.06 148 ARG A CA 1
ATOM 1161 C C . ARG A 1 148 ? -36.012 -1.764 43.954 1.00 82.06 148 ARG A C 1
ATOM 1163 O O . ARG A 1 148 ? -35.588 -1.285 42.907 1.00 82.06 148 ARG A O 1
ATOM 1170 N N . PRO A 1 149 ? -36.310 -3.069 44.078 1.00 69.25 149 PRO A N 1
ATOM 1171 C CA . PRO A 1 149 ? -36.365 -3.929 42.908 1.00 69.25 149 PRO A CA 1
ATOM 1172 C C . PRO A 1 149 ? -37.327 -3.280 41.927 1.00 69.25 149 PRO A C 1
ATOM 1174 O O . PRO A 1 149 ? -38.485 -3.039 42.276 1.00 69.25 149 PRO A O 1
ATOM 1177 N N . SER A 1 150 ? -36.819 -2.936 40.744 1.00 68.94 150 SER A N 1
ATOM 1178 C CA . SER A 1 150 ? -37.671 -2.587 39.622 1.00 68.94 150 SER A CA 1
ATOM 1179 C C . SER A 1 150 ? -38.680 -3.718 39.523 1.00 68.94 150 SER A C 1
ATOM 1181 O O . SER A 1 150 ? -38.290 -4.864 39.288 1.00 68.94 150 SER A O 1
ATOM 1183 N N . LEU A 1 151 ? -39.954 -3.431 39.819 1.00 63.41 151 LEU A N 1
ATOM 1184 C CA . LEU A 1 151 ? -41.001 -4.406 39.552 1.00 63.41 151 LEU A CA 1
ATOM 1185 C C . LEU A 1 151 ? -40.814 -4.806 38.086 1.00 63.41 151 LEU A C 1
ATOM 1187 O O . LEU A 1 151 ? -40.604 -3.894 37.274 1.00 63.41 151 LEU A O 1
ATOM 1191 N N . PRO A 1 152 ? -40.838 -6.112 37.747 1.00 58.00 152 PRO A N 1
ATOM 1192 C CA . PRO A 1 152 ? -40.827 -6.528 36.354 1.00 58.00 152 PRO A CA 1
ATOM 1193 C C . PRO A 1 152 ? -41.881 -5.677 35.674 1.00 58.00 152 PRO A C 1
ATOM 1195 O O . PRO A 1 152 ? -43.024 -5.661 36.133 1.00 58.00 152 PRO A O 1
ATOM 1198 N N . SER A 1 153 ? -41.430 -4.863 34.717 1.00 51.97 153 SER A N 1
ATOM 1199 C CA . SER A 1 153 ? -42.250 -3.887 34.018 1.00 51.97 153 SER A CA 1
ATOM 1200 C C . SER A 1 153 ? -43.553 -4.583 33.662 1.00 51.97 153 SER A C 1
ATOM 1202 O O . SER A 1 153 ? -43.557 -5.434 32.772 1.00 51.97 153 SER A O 1
ATOM 1204 N N . LEU A 1 154 ? -44.625 -4.281 34.407 1.00 55.00 154 LEU A N 1
ATOM 1205 C CA . LEU A 1 154 ? -45.943 -4.832 34.136 1.00 55.00 154 LEU A CA 1
ATOM 1206 C C . LEU A 1 154 ? -46.184 -4.545 32.652 1.00 55.00 154 LEU A C 1
ATOM 1208 O O . LEU A 1 154 ? -45.946 -3.393 32.265 1.00 55.00 154 LEU A O 1
ATOM 1212 N N . PRO A 1 155 ? -46.529 -5.548 31.817 1.00 54.53 155 PRO A N 1
ATOM 1213 C CA . PRO A 1 155 ? -46.692 -5.335 30.388 1.00 54.53 155 PRO A CA 1
ATOM 1214 C C . PRO A 1 155 ? -47.559 -4.098 30.225 1.00 54.53 155 PRO A C 1
ATOM 1216 O O . PRO A 1 155 ? -48.667 -4.035 30.765 1.00 54.53 155 PRO A O 1
ATOM 1219 N N . ARG A 1 156 ? -46.986 -3.065 29.596 1.00 57.59 156 ARG A N 1
ATOM 1220 C CA . ARG A 1 156 ? -47.732 -1.871 29.225 1.00 57.59 156 ARG A CA 1
ATOM 1221 C C . ARG A 1 156 ? -48.900 -2.405 28.417 1.00 57.59 156 ARG A C 1
ATOM 1223 O O . ARG A 1 156 ? -48.697 -2.922 27.325 1.00 57.59 156 ARG A O 1
ATOM 1230 N N . PHE A 1 157 ? -50.098 -2.362 28.988 1.00 55.81 157 PHE A N 1
ATOM 1231 C CA . PHE A 1 157 ? -51.293 -2.479 28.183 1.00 55.81 157 PHE A CA 1
ATOM 1232 C C . PHE A 1 157 ? -51.215 -1.300 27.227 1.00 55.81 157 PHE A C 1
ATOM 1234 O O . PHE A 1 157 ? -51.338 -0.151 27.660 1.00 55.81 157 PHE A O 1
ATOM 1241 N N . ASP A 1 158 ? -50.895 -1.587 25.967 1.00 50.84 158 ASP A N 1
ATOM 1242 C CA . ASP A 1 158 ? -51.022 -0.612 24.902 1.00 50.84 158 ASP A CA 1
ATOM 1243 C C . ASP A 1 158 ? -52.444 -0.057 25.002 1.00 50.84 158 ASP A C 1
ATOM 1245 O O . ASP A 1 158 ? -53.406 -0.837 24.962 1.00 50.84 158 ASP A O 1
ATOM 1249 N N . PRO A 1 159 ? -52.615 1.256 25.231 1.00 60.44 159 PRO A N 1
ATOM 1250 C CA . PRO A 1 159 ? -53.939 1.833 25.202 1.00 60.44 159 PRO A CA 1
ATOM 1251 C C . PRO A 1 159 ? -54.511 1.553 23.814 1.00 60.44 159 PRO A C 1
ATOM 1253 O O . PRO A 1 159 ? -53.934 1.936 22.795 1.00 60.44 159 PRO A O 1
ATOM 1256 N N . VAL A 1 160 ? -55.629 0.826 23.799 1.00 66.69 160 VAL A N 1
ATOM 1257 C CA . VAL A 1 160 ? -56.456 0.597 22.615 1.00 66.69 160 VAL A CA 1
ATOM 1258 C C . VAL A 1 160 ? -56.615 1.935 21.884 1.00 66.69 160 VAL A C 1
ATOM 1260 O O . VAL A 1 160 ? -57.009 2.914 22.522 1.00 66.69 160 VAL A O 1
ATOM 1263 N N . PRO A 1 161 ? -56.303 2.013 20.578 1.00 60.16 161 PRO A N 1
ATOM 1264 C CA . PRO A 1 161 ? -56.437 3.250 19.829 1.00 60.16 161 PRO A CA 1
ATOM 1265 C C . PRO A 1 161 ? -57.923 3.593 19.701 1.00 60.16 161 PRO A C 1
ATOM 1267 O O . PRO A 1 161 ? -58.661 3.000 18.912 1.00 60.16 161 PRO A O 1
ATOM 1270 N N . GLU A 1 162 ? -58.366 4.553 20.506 1.00 64.12 162 GLU A N 1
ATOM 1271 C CA . GLU A 1 162 ? -59.663 5.197 20.367 1.00 64.12 162 GLU A CA 1
ATOM 1272 C C . GLU A 1 162 ? -59.638 6.031 19.081 1.00 64.12 162 GLU A C 1
ATOM 1274 O O . GLU A 1 162 ? -58.980 7.069 18.985 1.00 64.12 162 GLU A O 1
ATOM 1279 N N . LYS A 1 163 ? -60.312 5.515 18.047 1.00 60.62 163 LYS A N 1
ATOM 1280 C CA . LYS A 1 163 ? -60.608 6.242 16.813 1.00 60.62 163 LYS A CA 1
ATOM 1281 C C . LYS A 1 163 ? -61.357 7.532 17.159 1.00 60.62 163 LYS A C 1
ATOM 1283 O O . LYS A 1 163 ? -62.551 7.489 17.436 1.00 60.62 163 LYS A O 1
ATOM 1288 N N . ALA A 1 164 ? -60.683 8.666 17.024 1.00 57.44 164 ALA A N 1
ATOM 1289 C CA . ALA A 1 164 ? -61.327 9.940 16.752 1.00 57.44 164 ALA A CA 1
ATOM 1290 C C . ALA A 1 164 ? -60.992 10.337 15.311 1.00 57.44 164 ALA A C 1
ATOM 1292 O O . ALA A 1 164 ? -59.842 10.606 14.963 1.00 57.44 164 ALA A O 1
ATOM 1293 N N . GLU A 1 165 ? -62.014 10.291 14.461 1.00 53.56 165 GLU A N 1
ATOM 1294 C CA . GLU A 1 165 ? -61.997 10.874 13.128 1.00 53.56 165 GLU A CA 1
ATOM 1295 C C . GLU A 1 165 ? -61.970 12.408 13.189 1.00 53.56 165 GLU A C 1
ATOM 1297 O O . GLU A 1 165 ? -62.451 13.025 14.141 1.00 53.56 165 GLU A O 1
ATOM 1302 N N . THR A 1 166 ? -61.582 12.979 12.046 1.00 49.22 166 THR A N 1
ATOM 1303 C CA . THR A 1 166 ? -61.854 14.334 11.531 1.00 49.22 166 THR A CA 1
ATOM 1304 C C . THR A 1 166 ? -60.750 15.373 11.727 1.00 49.22 166 THR A C 1
ATOM 1306 O O . THR A 1 166 ? -60.522 15.879 12.821 1.00 49.22 166 THR A O 1
ATOM 1309 N N . GLY A 1 167 ? -60.130 15.770 10.610 1.00 47.62 167 GLY A N 1
ATOM 1310 C CA . GLY A 1 167 ? -59.332 16.992 1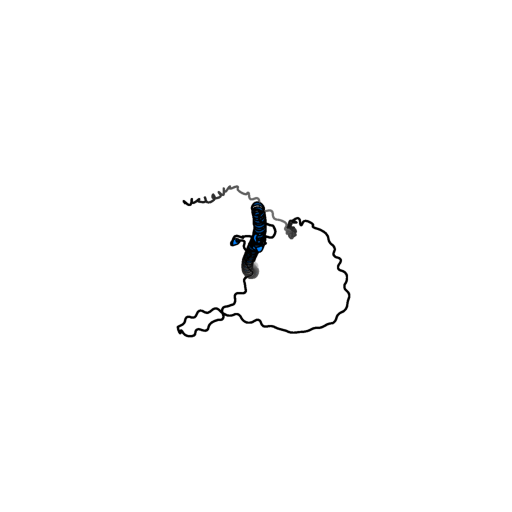0.533 1.00 47.62 167 GLY A CA 1
ATOM 1311 C C . GLY A 1 167 ? -58.363 17.029 9.355 1.00 47.62 167 GLY A C 1
ATOM 1312 O O . GLY A 1 167 ? -57.176 16.785 9.530 1.00 47.62 167 GLY A O 1
ATOM 1313 N N . ASP A 1 168 ? -58.882 17.334 8.165 1.00 51.16 168 ASP A N 1
ATOM 1314 C CA . ASP A 1 168 ? -58.143 17.643 6.937 1.00 51.16 168 ASP A CA 1
ATOM 1315 C C . ASP A 1 168 ? -56.956 18.605 7.128 1.00 51.16 168 ASP A C 1
ATOM 1317 O O . ASP A 1 168 ? -57.081 19.626 7.806 1.00 51.16 168 ASP A O 1
ATOM 1321 N N . GLY A 1 169 ? -55.853 18.378 6.396 1.00 49.22 169 GLY A N 1
ATOM 1322 C CA . GLY A 1 169 ? -54.953 19.484 6.050 1.00 49.22 169 GLY A CA 1
ATOM 1323 C C . GLY A 1 169 ? -53.478 19.182 5.775 1.00 49.22 169 GLY A C 1
ATOM 1324 O O . GLY A 1 169 ? -52.629 19.441 6.613 1.00 49.22 169 GLY A O 1
ATOM 1325 N N . LYS A 1 170 ? -53.182 18.865 4.507 1.00 49.41 170 LYS A N 1
ATOM 1326 C CA . LYS A 1 170 ? -52.110 19.502 3.706 1.00 49.41 170 LYS A CA 1
ATOM 1327 C C . LYS A 1 170 ? -50.624 19.161 3.986 1.00 49.41 170 LYS A C 1
ATOM 1329 O O . LYS A 1 170 ? -49.934 19.810 4.755 1.00 49.41 170 LYS A O 1
ATOM 1334 N N . ALA A 1 171 ? -50.133 18.246 3.144 1.00 50.78 171 ALA A N 1
ATOM 1335 C CA . ALA A 1 171 ? -48.901 18.296 2.339 1.00 50.78 171 ALA A CA 1
ATOM 1336 C C . ALA A 1 171 ? -47.573 18.797 2.953 1.00 50.78 171 ALA A C 1
ATOM 1338 O O . ALA A 1 171 ? -47.360 19.998 3.069 1.00 50.78 171 ALA A O 1
ATOM 1339 N N . ALA A 1 172 ? -46.590 17.893 3.048 1.00 45.59 172 ALA A N 1
ATOM 1340 C CA . ALA A 1 172 ? -45.296 18.035 2.364 1.00 45.59 172 ALA A CA 1
ATOM 1341 C C . ALA A 1 172 ? -44.521 16.705 2.378 1.00 45.59 172 ALA A C 1
ATOM 1343 O O . ALA A 1 172 ? -44.437 16.016 3.388 1.00 45.59 172 ALA A O 1
ATOM 1344 N N . LYS A 1 173 ? -43.987 16.356 1.208 1.00 46.19 173 LYS A N 1
ATOM 1345 C CA . LYS A 1 173 ? -43.181 15.173 0.902 1.00 46.19 173 LYS A CA 1
ATOM 1346 C C . LYS A 1 173 ? -41.759 15.342 1.442 1.00 46.19 173 LYS A C 1
ATOM 1348 O O . LYS A 1 173 ? -41.154 16.347 1.089 1.00 46.19 173 LYS A O 1
ATOM 1353 N N . THR A 1 174 ? -41.194 14.311 2.074 1.00 33.59 174 THR A N 1
ATOM 1354 C CA . THR A 1 174 ? -39.785 13.940 1.849 1.00 33.59 174 THR A CA 1
ATOM 1355 C C . THR A 1 174 ? -39.608 12.435 2.023 1.00 33.59 174 THR A C 1
ATOM 1357 O O . THR A 1 174 ? -40.030 11.837 3.004 1.00 33.59 174 THR A O 1
ATOM 1360 N N . SER A 1 175 ? -39.027 11.847 0.992 1.00 41.53 175 SER A N 1
ATOM 1361 C CA . SER A 1 175 ? -38.778 10.438 0.727 1.00 41.53 175 SER A CA 1
ATOM 1362 C C . SER A 1 175 ? -37.457 9.940 1.322 1.00 41.53 175 SER A C 1
ATOM 1364 O O . SER A 1 175 ? -36.437 10.604 1.152 1.00 41.53 175 SER A O 1
ATOM 1366 N N . THR A 1 176 ? -37.460 8.714 1.849 1.00 35.91 176 THR A N 1
ATOM 1367 C CA . THR A 1 176 ? -36.299 7.803 1.875 1.00 35.91 176 THR A CA 1
ATOM 1368 C C . THR A 1 176 ? -36.763 6.365 1.593 1.00 35.91 176 THR A C 1
ATOM 1370 O O . THR A 1 176 ? -37.913 6.037 1.895 1.00 35.91 176 THR A O 1
ATOM 1373 N N . PRO A 1 177 ? -35.928 5.535 0.937 1.00 52.88 177 PRO A N 1
ATOM 1374 C CA . PRO A 1 177 ? -36.372 4.332 0.246 1.00 52.88 177 PRO A CA 1
ATOM 1375 C C . PRO A 1 177 ? -36.388 3.083 1.132 1.00 52.88 177 PRO A C 1
ATOM 1377 O O . PRO A 1 177 ? -35.530 2.866 1.983 1.00 52.88 177 PRO A O 1
ATOM 1380 N N . THR A 1 178 ? -37.390 2.262 0.844 1.00 38.50 178 THR A N 1
ATOM 1381 C CA . THR A 1 178 ? -37.679 0.929 1.364 1.00 38.50 178 THR A CA 1
ATOM 1382 C C . THR A 1 178 ? -36.770 -0.128 0.734 1.00 38.50 178 THR A C 1
ATOM 1384 O O . THR A 1 178 ? -36.673 -0.218 -0.490 1.00 38.50 178 THR A O 1
ATOM 1387 N N . GLU A 1 179 ? -36.166 -0.954 1.591 1.00 46.97 179 GLU A N 1
ATOM 1388 C CA . GLU A 1 179 ? -35.653 -2.289 1.277 1.00 46.97 179 GLU A CA 1
ATOM 1389 C C . GLU A 1 179 ? -36.709 -3.154 0.583 1.00 46.97 179 GLU A C 1
ATOM 1391 O O . GLU A 1 179 ? -37.863 -3.187 1.012 1.00 46.97 179 GLU A O 1
ATOM 1396 N N . LYS A 1 180 ? -36.291 -3.957 -0.398 1.00 44.84 180 LYS A N 1
ATOM 1397 C CA . LYS A 1 180 ? -36.802 -5.321 -0.597 1.00 44.84 180 LYS A CA 1
ATOM 1398 C C . LYS A 1 180 ? -35.988 -6.037 -1.663 1.00 44.84 180 LYS A C 1
ATOM 1400 O O . LYS A 1 180 ? -35.794 -5.495 -2.746 1.00 44.84 180 LYS A O 1
ATOM 1405 N N . GLY A 1 181 ? -35.629 -7.287 -1.382 1.00 36.75 181 GLY A N 1
ATOM 1406 C CA . GLY A 1 181 ? -35.339 -8.250 -2.439 1.00 36.75 181 GLY A CA 1
ATOM 1407 C C . GLY A 1 181 ? -34.303 -9.308 -2.102 1.00 36.75 181 GLY A C 1
ATOM 1408 O O . GLY A 1 181 ? -33.327 -9.430 -2.829 1.00 36.75 181 GLY A O 1
ATOM 1409 N N . SER A 1 182 ? -34.518 -10.085 -1.038 1.00 41.94 182 SER A N 1
ATOM 1410 C CA . SER A 1 182 ? -33.946 -11.430 -0.949 1.00 41.94 182 SER A CA 1
ATOM 1411 C C . SER A 1 182 ? -34.608 -12.302 -2.015 1.00 41.94 182 SER A C 1
ATOM 1413 O O . SER A 1 182 ? -35.820 -12.516 -1.956 1.00 41.94 182 SER A O 1
ATOM 1415 N N . GLU A 1 183 ? -33.826 -12.803 -2.968 1.00 45.53 183 GLU A N 1
ATOM 1416 C CA . GLU A 1 183 ? -34.233 -13.888 -3.857 1.00 45.53 183 GLU A CA 1
ATOM 1417 C C . GLU A 1 183 ? -33.494 -15.162 -3.447 1.00 45.53 183 GLU A C 1
ATOM 1419 O O . GLU A 1 183 ? -32.267 -15.256 -3.468 1.00 45.53 183 GLU A O 1
ATOM 1424 N N . VAL A 1 184 ? -34.306 -16.109 -2.991 1.00 43.47 184 VAL A N 1
ATOM 1425 C CA . VAL A 1 184 ? -33.977 -17.485 -2.644 1.00 43.47 184 VAL A CA 1
ATOM 1426 C C . VAL A 1 184 ? -33.779 -18.259 -3.945 1.00 43.47 184 VAL A C 1
ATOM 1428 O O . VAL A 1 184 ? -34.694 -18.313 -4.762 1.00 43.47 184 VAL A O 1
ATOM 1431 N N . VAL A 1 185 ? -32.617 -18.894 -4.118 1.00 49.53 185 VAL A N 1
ATOM 1432 C CA . VAL A 1 185 ? -32.430 -19.962 -5.109 1.00 49.53 185 VAL A CA 1
ATOM 1433 C C . VAL A 1 185 ? -32.179 -21.267 -4.368 1.00 49.53 185 VAL A C 1
ATOM 1435 O O . VAL A 1 185 ? -31.135 -21.493 -3.761 1.00 49.53 185 VAL A O 1
ATOM 1438 N N . GLU A 1 186 ? -33.210 -22.096 -4.426 1.00 48.81 186 GLU A N 1
ATOM 1439 C CA . GLU A 1 186 ? -33.287 -23.496 -4.049 1.00 48.81 186 GLU A CA 1
ATOM 1440 C C . GLU A 1 186 ? -33.023 -24.347 -5.302 1.00 48.81 186 GLU A C 1
ATOM 1442 O O . GLU A 1 186 ? -33.686 -24.145 -6.317 1.00 48.81 186 GLU A O 1
ATOM 1447 N N . GLN A 1 187 ? -32.044 -25.257 -5.235 1.00 37.78 187 GLN A N 1
ATOM 1448 C CA . GLN A 1 187 ? -31.841 -26.479 -6.046 1.00 37.78 187 GLN A CA 1
ATOM 1449 C C . GLN A 1 187 ? -30.407 -26.982 -5.764 1.00 37.78 187 GLN A C 1
ATOM 1451 O O . GLN A 1 187 ? -29.488 -26.181 -5.674 1.00 37.78 187 GLN A O 1
ATOM 1456 N N . ALA A 1 188 ? -30.078 -28.261 -5.622 1.00 45.34 188 ALA A N 1
ATOM 1457 C CA . ALA A 1 188 ? -30.841 -29.490 -5.664 1.00 45.34 188 ALA A CA 1
ATOM 1458 C C . ALA A 1 188 ? -30.070 -30.569 -4.879 1.00 45.34 188 ALA A C 1
ATOM 1460 O O . ALA A 1 188 ? -28.845 -30.554 -4.770 1.00 45.34 188 ALA A O 1
ATOM 1461 N N . THR A 1 189 ? -30.854 -31.503 -4.367 1.00 38.91 189 THR A N 1
ATOM 1462 C CA . THR A 1 189 ? -30.577 -32.841 -3.849 1.00 38.91 189 THR A CA 1
ATOM 1463 C C . THR A 1 189 ? -29.370 -33.564 -4.474 1.00 38.91 189 THR A C 1
ATOM 1465 O O . THR A 1 189 ? -29.343 -33.776 -5.684 1.00 38.91 189 THR A O 1
ATOM 1468 N N . GLN A 1 190 ? -28.469 -34.108 -3.645 1.00 44.47 190 GLN A N 1
ATOM 1469 C CA . GLN A 1 190 ? -27.944 -35.456 -3.895 1.00 44.47 190 GLN A CA 1
ATOM 1470 C C . GLN A 1 190 ? -27.700 -36.211 -2.582 1.00 44.47 190 GLN A C 1
ATOM 1472 O O . GLN A 1 190 ? -26.802 -35.918 -1.799 1.00 44.47 190 GLN A O 1
ATOM 1477 N N . GLU A 1 191 ? -28.575 -37.187 -2.387 1.00 39.22 191 GLU A N 1
ATOM 1478 C CA . GLU A 1 191 ? -28.611 -38.244 -1.388 1.00 39.22 191 GLU A CA 1
ATOM 1479 C C . GLU A 1 191 ? -27.626 -39.360 -1.781 1.00 39.22 191 GLU A C 1
ATOM 1481 O O . GLU A 1 191 ? -27.743 -39.924 -2.868 1.00 39.22 191 GLU A O 1
ATOM 1486 N N . VAL A 1 192 ? -26.670 -39.696 -0.906 1.00 42.59 192 VAL A N 1
ATOM 1487 C CA . VAL A 1 192 ? -25.971 -40.994 -0.898 1.00 42.59 192 VAL A CA 1
ATOM 1488 C C . VAL A 1 192 ? -25.808 -41.440 0.557 1.00 42.59 192 VAL A C 1
ATOM 1490 O O . VAL A 1 192 ? -25.384 -40.675 1.420 1.00 42.59 192 VAL A O 1
ATOM 1493 N N . ALA A 1 193 ? -26.223 -42.681 0.792 1.00 52.47 193 ALA A N 1
ATOM 1494 C CA . ALA A 1 193 ? -26.441 -43.362 2.062 1.00 52.47 193 ALA A CA 1
ATOM 1495 C C . ALA A 1 193 ? -25.145 -43.721 2.845 1.00 52.47 193 ALA A C 1
ATOM 1497 O O . ALA A 1 193 ? -24.042 -43.572 2.314 1.00 52.47 193 ALA A O 1
ATOM 1498 N N . PRO A 1 194 ? -25.275 -44.193 4.107 1.00 65.00 194 PRO A N 1
ATOM 1499 C CA . PRO A 1 194 ? -24.218 -44.224 5.118 1.00 65.00 194 PRO A CA 1
ATOM 1500 C C . PRO A 1 194 ? -23.600 -45.620 5.308 1.00 65.00 194 PRO A C 1
ATOM 1502 O O . PRO A 1 194 ? -24.306 -46.608 5.153 1.00 65.00 194 PRO A O 1
ATOM 1505 N N . ASP A 1 195 ? -22.322 -45.697 5.703 1.00 39.25 195 ASP A N 1
ATOM 1506 C CA . ASP A 1 195 ? -21.808 -46.650 6.712 1.00 39.25 195 ASP A CA 1
ATOM 1507 C C . ASP A 1 195 ? -20.275 -46.561 6.832 1.00 39.25 195 ASP A C 1
ATOM 1509 O O . ASP A 1 195 ? -19.571 -46.838 5.863 1.00 39.25 195 ASP A O 1
ATOM 1513 N N . ALA A 1 196 ? -19.755 -46.204 8.014 1.00 49.75 196 ALA A N 1
ATOM 1514 C CA . ALA A 1 196 ? -18.481 -46.696 8.572 1.00 49.75 196 ALA A CA 1
ATOM 1515 C C . ALA A 1 196 ? -18.162 -46.020 9.927 1.00 49.75 196 ALA A C 1
ATOM 1517 O O . ALA A 1 196 ? -18.528 -44.865 10.147 1.00 49.75 196 ALA A O 1
ATOM 1518 N N . PRO A 1 197 ? -17.492 -46.733 10.854 1.00 53.44 197 PRO A N 1
ATOM 1519 C CA . PRO A 1 197 ? -17.612 -46.495 12.287 1.00 53.44 197 PRO A CA 1
ATOM 1520 C C . PRO A 1 197 ? -16.715 -45.387 12.846 1.00 53.44 197 PRO A C 1
ATOM 1522 O O . PRO A 1 197 ? -15.573 -45.173 12.444 1.00 53.44 197 PRO A O 1
ATOM 1525 N N . ILE A 1 198 ? -17.278 -44.759 13.875 1.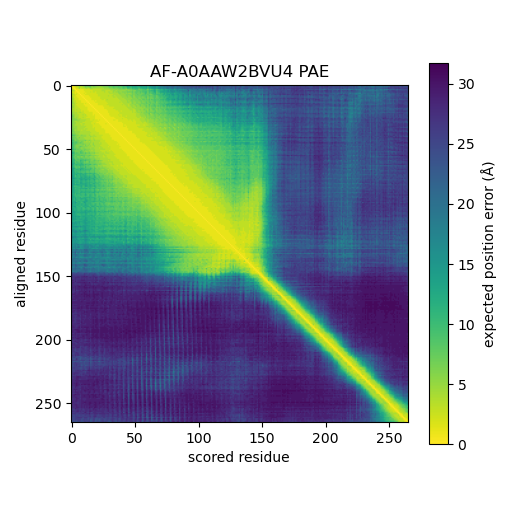00 51.25 198 ILE A N 1
ATOM 1526 C CA . ILE A 1 198 ? -16.685 -43.823 14.827 1.00 51.25 198 ILE A CA 1
ATOM 1527 C C . ILE A 1 198 ? -15.397 -44.414 15.423 1.00 51.25 198 ILE A C 1
ATOM 1529 O O . ILE A 1 198 ? -15.429 -45.460 16.072 1.00 51.25 198 ILE A O 1
ATOM 1533 N N . LEU A 1 199 ? -14.277 -43.708 15.253 1.00 55.50 199 LEU A N 1
ATOM 1534 C CA . LEU A 1 199 ? -13.072 -43.907 16.058 1.00 55.50 199 LEU A CA 1
ATOM 1535 C C . LEU A 1 199 ? -13.077 -42.927 17.244 1.00 55.50 199 LEU A C 1
ATOM 1537 O O . LEU A 1 199 ? -13.482 -41.773 17.079 1.00 55.50 199 LEU A O 1
ATOM 1541 N N . PRO A 1 200 ? -12.629 -43.354 18.437 1.00 49.25 200 PRO A N 1
ATOM 1542 C CA . PRO A 1 200 ? -12.630 -42.517 19.627 1.00 49.25 200 PRO A CA 1
ATOM 1543 C C . PRO A 1 200 ? -11.571 -41.417 19.508 1.00 49.25 200 PRO A C 1
ATOM 1545 O O . PRO A 1 200 ? -10.370 -41.690 19.477 1.00 49.25 200 PRO A O 1
ATOM 1548 N N . ILE A 1 201 ? -12.019 -40.161 19.473 1.00 40.44 201 ILE A N 1
ATOM 1549 C CA . ILE A 1 201 ? -11.146 -39.004 19.668 1.00 40.44 201 ILE A CA 1
ATOM 1550 C C . ILE A 1 201 ? -10.757 -38.983 21.146 1.00 40.44 201 ILE A C 1
ATOM 1552 O O . ILE A 1 201 ? -11.550 -38.663 22.029 1.00 40.44 201 ILE A O 1
ATOM 1556 N N . VAL A 1 202 ? -9.516 -39.391 21.388 1.00 53.00 202 VAL A N 1
ATOM 1557 C CA . VAL A 1 202 ? -8.797 -39.236 22.648 1.00 53.00 202 VAL A CA 1
ATOM 1558 C C . VAL A 1 202 ? -8.672 -37.741 22.933 1.00 53.00 202 VAL A C 1
ATOM 1560 O O . VAL A 1 202 ? -7.969 -37.022 22.225 1.00 53.00 202 V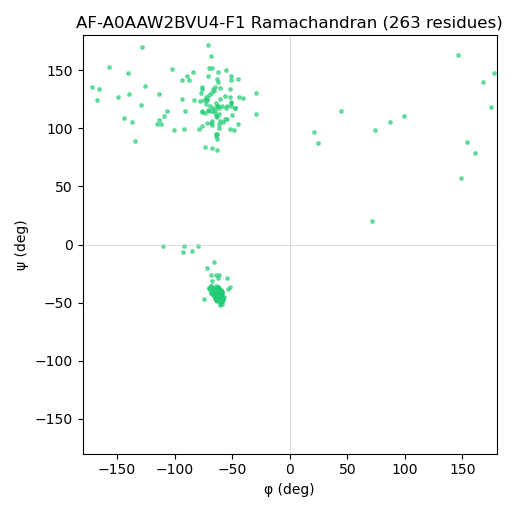AL A O 1
ATOM 1563 N N . ILE A 1 203 ? -9.361 -37.279 23.976 1.00 49.00 203 ILE A N 1
ATOM 1564 C CA . ILE A 1 203 ? -9.102 -35.984 24.605 1.00 49.00 203 ILE A CA 1
ATOM 1565 C C . ILE A 1 203 ? -7.731 -36.103 25.270 1.00 49.00 203 ILE A C 1
ATOM 1567 O O . ILE A 1 203 ? -7.572 -36.810 26.266 1.00 49.00 203 ILE A O 1
ATOM 1571 N N . GLN A 1 204 ? -6.729 -35.465 24.670 1.00 46.66 204 GLN A N 1
ATOM 1572 C CA . GLN A 1 204 ? -5.415 -35.298 25.271 1.00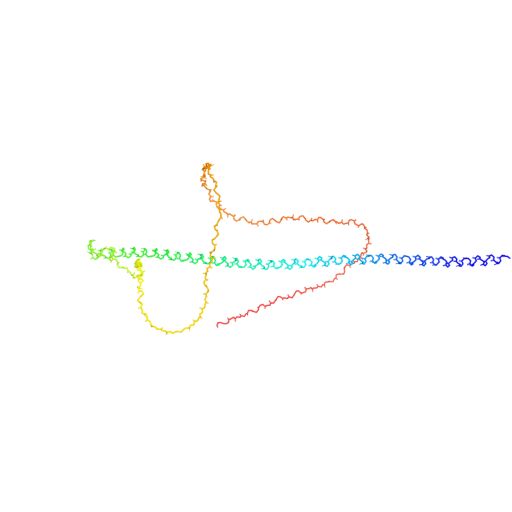 46.66 204 GLN A CA 1
ATOM 1573 C C . GLN A 1 204 ? -5.336 -33.881 25.848 1.00 46.66 204 GLN A C 1
ATOM 1575 O O . GLN A 1 204 ? -5.099 -32.913 25.131 1.00 46.66 204 GLN A O 1
ATOM 1580 N N . ASP A 1 205 ? -5.567 -33.779 27.155 1.00 55.00 205 ASP A N 1
ATOM 1581 C CA . ASP A 1 205 ? -5.209 -32.616 27.961 1.00 55.00 205 ASP A CA 1
ATOM 1582 C C . ASP A 1 205 ? -3.687 -32.528 28.121 1.00 55.00 205 ASP A C 1
ATOM 1584 O O . ASP A 1 205 ? -3.061 -33.508 28.543 1.00 55.00 205 ASP A O 1
ATOM 1588 N N . ASN A 1 206 ? -3.129 -31.344 27.821 1.00 46.97 206 ASN A N 1
ATOM 1589 C CA . ASN A 1 206 ? -1.981 -30.654 28.454 1.00 46.97 206 ASN A CA 1
ATOM 1590 C C . ASN A 1 206 ? -1.145 -29.840 27.438 1.00 46.97 206 ASN A C 1
ATOM 1592 O O . ASN A 1 206 ? -1.104 -30.171 26.257 1.00 46.97 206 ASN A O 1
ATOM 1596 N N . PRO A 1 207 ? -0.290 -28.904 27.893 1.00 56.69 207 PRO A N 1
ATOM 1597 C CA . PRO A 1 207 ? -0.578 -27.782 28.774 1.00 56.69 207 PRO A CA 1
ATOM 1598 C C . PRO A 1 207 ? -0.055 -26.466 28.162 1.00 56.69 207 PRO A C 1
ATOM 1600 O O . PRO A 1 207 ? 0.727 -26.440 27.211 1.00 56.69 207 PRO A O 1
ATOM 1603 N N . VAL A 1 208 ? -0.458 -25.365 28.788 1.00 52.31 208 VAL A N 1
ATOM 1604 C CA . VAL A 1 208 ? 0.133 -24.024 28.708 1.00 52.31 208 VAL A CA 1
ATOM 1605 C C . VAL A 1 208 ? 1.644 -24.063 28.425 1.00 52.31 208 VAL A C 1
ATOM 1607 O O . VAL A 1 208 ? 2.438 -24.460 29.278 1.00 52.31 208 VAL A O 1
ATOM 1610 N N . LYS A 1 209 ? 2.045 -23.601 27.237 1.00 43.34 209 LYS A N 1
ATOM 1611 C CA . LYS A 1 209 ? 3.403 -23.126 26.953 1.00 43.34 209 LYS A CA 1
ATOM 1612 C C . LYS A 1 209 ? 3.312 -21.819 26.179 1.00 43.34 209 LYS A C 1
ATOM 1614 O O . LYS A 1 209 ? 3.197 -21.801 24.961 1.00 43.34 209 LYS A O 1
ATOM 1619 N N . GLU A 1 210 ? 3.270 -20.743 26.957 1.00 53.44 210 GLU A N 1
ATOM 1620 C CA . GLU A 1 210 ? 4.120 -19.560 26.802 1.00 53.44 210 GLU A CA 1
ATOM 1621 C C . GLU A 1 210 ? 4.664 -19.347 25.376 1.00 53.44 210 GLU A C 1
ATOM 1623 O O . GLU A 1 210 ? 5.755 -19.793 25.013 1.00 53.44 210 GLU A O 1
ATOM 1628 N N . ALA A 1 211 ? 3.875 -18.655 24.551 1.00 44.34 211 ALA A N 1
ATOM 1629 C CA . ALA A 1 211 ? 4.321 -18.150 23.263 1.00 44.34 211 ALA A CA 1
ATOM 1630 C C . ALA A 1 211 ? 5.254 -16.956 23.502 1.00 44.34 211 ALA A C 1
ATOM 1632 O O . ALA A 1 211 ? 4.854 -15.793 23.481 1.00 44.34 211 ALA A O 1
ATOM 1633 N N . VAL A 1 212 ? 6.525 -17.268 23.746 1.00 44.19 212 VAL A N 1
ATOM 1634 C CA . VAL A 1 212 ? 7.632 -16.336 23.554 1.00 44.19 212 VAL A CA 1
ATOM 1635 C C . VAL A 1 212 ? 7.567 -15.853 22.109 1.00 44.19 212 VAL A C 1
ATOM 1637 O O . VAL A 1 212 ? 7.681 -16.643 21.171 1.00 44.19 212 VAL A O 1
ATOM 1640 N N . SER A 1 213 ? 7.358 -14.546 21.960 1.00 54.00 213 SER A N 1
ATOM 1641 C CA . SER A 1 213 ? 7.463 -13.798 20.713 1.00 54.00 213 SER A CA 1
ATOM 1642 C C . SER A 1 213 ? 8.781 -14.146 20.020 1.00 54.00 213 SER A C 1
ATOM 1644 O O . SER A 1 213 ? 9.859 -13.670 20.385 1.00 54.00 213 SER A O 1
ATOM 1646 N N . LYS A 1 214 ? 8.699 -15.059 19.051 1.00 51.50 214 LYS A N 1
ATOM 1647 C CA . LYS A 1 214 ? 9.815 -15.447 18.204 1.00 51.50 214 LYS A CA 1
ATOM 1648 C C . LYS A 1 214 ? 9.957 -14.350 17.167 1.00 51.50 214 LYS A C 1
ATOM 1650 O O . LYS A 1 214 ? 9.193 -14.288 16.207 1.00 51.50 214 LYS A O 1
ATOM 1655 N N . GLY A 1 215 ? 10.911 -13.462 17.441 1.00 45.47 215 GLY A N 1
ATOM 1656 C CA . GLY A 1 215 ? 11.355 -12.419 16.538 1.00 45.47 215 GLY A CA 1
ATOM 1657 C C . GLY A 1 215 ? 11.448 -12.957 15.117 1.00 45.47 215 GLY A C 1
ATOM 1658 O O . GLY A 1 215 ? 12.059 -13.993 14.851 1.00 45.47 215 GLY A O 1
ATOM 1659 N N . MET A 1 216 ? 10.774 -12.250 14.227 1.00 44.06 216 MET A N 1
ATOM 1660 C CA . MET A 1 216 ? 10.818 -12.440 12.794 1.00 44.06 216 MET A CA 1
ATOM 1661 C C . MET A 1 216 ? 12.230 -12.044 12.341 1.00 44.06 216 MET A C 1
ATOM 1663 O O . MET A 1 216 ? 12.485 -10.901 11.971 1.00 44.06 216 MET A O 1
ATOM 1667 N N . GLU A 1 217 ? 13.185 -12.969 12.466 1.00 44.84 217 GLU A N 1
ATOM 1668 C CA . GLU A 1 217 ? 14.481 -12.860 11.807 1.00 44.84 217 GLU A CA 1
ATOM 1669 C C . GLU A 1 217 ? 14.211 -12.835 10.306 1.00 44.84 217 GLU A C 1
ATOM 1671 O O . GLU A 1 217 ? 13.881 -13.843 9.678 1.00 44.84 217 GLU A O 1
ATOM 1676 N N . ILE A 1 218 ? 14.318 -11.641 9.731 1.00 48.88 218 ILE A N 1
ATOM 1677 C CA . ILE A 1 218 ? 14.440 -11.454 8.295 1.00 48.88 218 ILE A CA 1
ATOM 1678 C C . ILE A 1 218 ? 15.761 -12.118 7.912 1.00 48.88 218 ILE A C 1
ATOM 1680 O O . ILE A 1 218 ? 16.836 -11.524 8.002 1.00 48.88 218 ILE A O 1
ATOM 1684 N N . VAL A 1 219 ? 15.677 -13.386 7.514 1.00 46.66 219 VAL A N 1
ATOM 1685 C CA . VAL A 1 219 ? 16.740 -14.075 6.797 1.00 46.66 219 VAL A CA 1
ATOM 1686 C C . VAL A 1 219 ? 16.897 -13.330 5.477 1.00 46.66 219 VAL A C 1
ATOM 1688 O O . VAL A 1 219 ? 16.166 -13.561 4.515 1.00 46.66 219 VAL A O 1
ATOM 1691 N N . LEU A 1 220 ? 17.848 -12.394 5.445 1.00 48.59 220 LEU A N 1
ATOM 1692 C CA . LEU A 1 220 ? 18.444 -11.882 4.220 1.00 48.59 220 LEU A CA 1
ATOM 1693 C C . LEU A 1 220 ? 19.146 -13.065 3.551 1.00 48.59 220 LEU A C 1
ATOM 1695 O O . LEU A 1 220 ? 20.347 -13.278 3.711 1.00 48.59 220 LEU A O 1
ATOM 1699 N N . ALA A 1 221 ? 18.365 -13.882 2.847 1.00 46.88 221 ALA A N 1
ATOM 1700 C CA . ALA A 1 221 ? 18.881 -14.859 1.917 1.00 46.88 221 ALA A CA 1
ATOM 1701 C C . ALA A 1 221 ? 19.709 -14.078 0.897 1.00 46.88 221 ALA A C 1
ATOM 1703 O O . ALA A 1 221 ? 19.187 -13.325 0.075 1.00 46.88 221 ALA A O 1
ATOM 1704 N N . SER A 1 222 ? 21.022 -14.207 1.053 1.00 51.00 222 SER A N 1
ATOM 1705 C CA . SER A 1 222 ? 22.046 -13.691 0.165 1.00 51.00 222 SER A CA 1
ATOM 1706 C C . SER A 1 222 ? 21.724 -14.158 -1.253 1.00 51.00 222 SER A C 1
ATOM 1708 O O . SER A 1 222 ? 21.949 -15.316 -1.605 1.00 51.00 222 SER A O 1
ATOM 1710 N N . PHE A 1 223 ? 21.123 -13.275 -2.051 1.00 57.47 223 PHE A N 1
ATOM 1711 C CA . PHE A 1 223 ? 20.980 -13.499 -3.479 1.00 57.47 223 PHE A CA 1
ATOM 1712 C C . PHE A 1 223 ? 22.396 -13.540 -4.064 1.00 57.47 223 PHE A C 1
ATOM 1714 O O . PHE A 1 223 ? 23.146 -12.573 -3.894 1.00 57.47 223 PHE A O 1
ATOM 1721 N N . PRO A 1 224 ? 22.802 -14.633 -4.730 1.00 59.06 224 PRO A N 1
ATOM 1722 C CA . PRO A 1 224 ? 24.090 -14.675 -5.393 1.00 59.06 224 PRO A CA 1
ATOM 1723 C C . PRO A 1 224 ? 24.080 -13.631 -6.511 1.00 59.06 224 PRO A C 1
ATOM 1725 O O . PRO A 1 224 ? 23.376 -13.771 -7.511 1.00 59.06 224 PRO A O 1
ATOM 1728 N N . PHE A 1 225 ? 24.856 -12.562 -6.331 1.00 52.53 225 PHE A N 1
ATOM 1729 C CA . PHE A 1 225 ? 25.189 -11.651 -7.417 1.00 52.53 225 PHE A CA 1
ATOM 1730 C C . PHE A 1 225 ? 25.838 -12.472 -8.544 1.00 52.53 225 PHE A C 1
ATOM 1732 O O . PHE A 1 225 ? 26.787 -13.215 -8.270 1.00 52.53 225 PHE A O 1
ATOM 1739 N N . PRO A 1 226 ? 25.370 -12.373 -9.801 1.00 57.88 226 PRO A N 1
ATOM 1740 C CA . PRO A 1 226 ? 26.059 -13.008 -10.910 1.00 57.88 226 PRO A CA 1
ATOM 1741 C C . PRO A 1 226 ? 27.468 -12.421 -11.011 1.00 57.88 226 PRO A C 1
ATOM 1743 O O . PRO A 1 226 ? 27.655 -11.204 -11.062 1.00 57.88 226 PRO A O 1
ATOM 1746 N N . ALA A 1 227 ? 28.456 -13.315 -10.991 1.00 47.75 227 ALA A N 1
ATOM 1747 C CA . ALA A 1 227 ? 29.862 -12.984 -11.114 1.00 47.75 227 ALA A CA 1
ATOM 1748 C C . ALA A 1 227 ? 30.081 -12.086 -12.337 1.00 47.75 227 ALA A C 1
ATOM 1750 O O . ALA A 1 227 ? 29.743 -12.444 -13.466 1.00 47.75 227 ALA A O 1
ATOM 1751 N N . LEU A 1 228 ? 30.653 -10.909 -12.083 1.00 52.50 228 LEU A N 1
ATOM 1752 C CA . LEU A 1 228 ? 31.078 -9.952 -13.091 1.00 52.50 228 LEU A CA 1
ATOM 1753 C C . LEU A 1 228 ? 32.187 -10.600 -13.936 1.00 52.50 228 LEU A C 1
ATOM 1755 O O . LEU A 1 228 ? 33.370 -10.527 -13.595 1.00 52.50 228 LEU A O 1
ATOM 1759 N N . VAL A 1 229 ? 31.803 -11.266 -15.026 1.00 60.19 229 VAL A N 1
ATOM 1760 C CA . VAL A 1 229 ? 32.722 -11.778 -16.046 1.00 60.19 229 VAL A CA 1
ATOM 1761 C C . VAL A 1 229 ? 33.452 -10.579 -16.647 1.00 60.19 229 VAL A C 1
ATOM 1763 O O . VAL A 1 229 ? 32.914 -9.842 -17.469 1.00 60.19 229 VAL A O 1
ATOM 1766 N N . HIS A 1 230 ? 34.681 -10.357 -16.187 1.00 48.47 230 HIS A N 1
ATOM 1767 C CA . HIS A 1 230 ? 35.590 -9.386 -16.775 1.00 48.47 230 HIS A CA 1
ATOM 1768 C C . HIS A 1 230 ? 36.089 -9.927 -18.120 1.00 48.47 230 HIS A C 1
ATOM 1770 O O . HIS A 1 230 ? 36.643 -11.030 -18.158 1.00 48.47 230 HIS A O 1
ATOM 1776 N N . PRO A 1 231 ? 35.969 -9.171 -19.223 1.00 57.47 231 PRO A N 1
ATOM 1777 C CA . PRO A 1 231 ? 36.680 -9.506 -20.441 1.00 57.47 231 PRO A CA 1
ATOM 1778 C C . PRO A 1 231 ? 38.178 -9.259 -20.228 1.00 57.47 231 PRO A C 1
ATOM 1780 O O . PRO A 1 231 ? 38.636 -8.132 -20.037 1.00 57.47 231 PRO A O 1
ATOM 1783 N N . ILE A 1 232 ? 38.951 -10.343 -20.278 1.00 60.59 232 ILE A N 1
ATOM 1784 C CA . ILE A 1 232 ? 40.403 -10.318 -20.453 1.00 60.59 232 ILE A CA 1
ATOM 1785 C C . ILE A 1 232 ? 40.679 -9.717 -21.838 1.00 60.59 232 ILE A C 1
ATOM 1787 O O . ILE A 1 232 ? 40.652 -10.403 -22.856 1.00 60.59 232 ILE A O 1
ATOM 1791 N N . GLY A 1 233 ? 40.922 -8.409 -21.867 1.00 50.12 233 GLY A N 1
ATOM 1792 C CA . GLY A 1 233 ? 41.389 -7.664 -23.030 1.00 50.12 233 GLY A CA 1
ATOM 1793 C C . GLY A 1 233 ? 42.776 -7.102 -22.748 1.00 50.12 233 GLY A C 1
ATOM 1794 O O . GLY A 1 233 ? 42.932 -6.148 -21.992 1.00 50.12 233 GLY A O 1
ATOM 1795 N N . LYS A 1 234 ? 43.798 -7.733 -23.327 1.00 55.72 234 LYS A N 1
ATOM 1796 C CA . LYS A 1 234 ? 45.197 -7.313 -23.236 1.00 55.72 234 LYS A CA 1
ATOM 1797 C C . LYS A 1 234 ? 45.414 -5.966 -23.937 1.00 55.72 234 LYS A C 1
ATOM 1799 O O . LYS A 1 234 ? 45.110 -5.839 -25.115 1.00 55.72 234 LYS A O 1
ATOM 1804 N N . GLY A 1 235 ? 46.096 -5.058 -23.239 1.00 48.56 235 GLY A N 1
ATOM 1805 C CA . GLY A 1 235 ? 47.094 -4.160 -23.821 1.00 48.56 235 GLY A CA 1
ATOM 1806 C C . GLY A 1 235 ? 46.599 -2.841 -24.413 1.00 48.56 235 GLY A C 1
ATOM 1807 O O . GLY A 1 235 ? 46.177 -2.793 -25.556 1.00 48.56 235 GLY A O 1
ATOM 1808 N N . GLN A 1 236 ? 46.853 -1.745 -23.698 1.00 46.44 236 GLN A N 1
ATOM 1809 C CA . GLN A 1 236 ? 47.674 -0.651 -24.227 1.00 46.44 236 GLN A CA 1
ATOM 1810 C C . GLN A 1 236 ? 48.052 0.311 -23.099 1.00 46.44 236 GLN A C 1
ATOM 1812 O O . GLN A 1 236 ? 47.210 0.829 -22.371 1.00 46.44 236 GLN A O 1
ATOM 1817 N N . ALA A 1 237 ? 49.358 0.524 -22.951 1.00 53.38 237 ALA A N 1
ATOM 1818 C CA . ALA A 1 237 ? 49.925 1.524 -22.069 1.00 53.38 237 ALA A CA 1
ATOM 1819 C C . ALA A 1 237 ? 49.496 2.921 -22.536 1.00 53.38 237 ALA A C 1
ATOM 1821 O O . ALA A 1 237 ? 49.857 3.339 -23.635 1.00 53.38 237 ALA A O 1
ATOM 1822 N N . SER A 1 238 ? 48.779 3.657 -21.686 1.00 53.25 238 SER A N 1
ATOM 1823 C CA . SER A 1 238 ? 48.592 5.094 -21.862 1.00 53.25 238 SER A CA 1
ATOM 1824 C C . SER A 1 238 ? 49.017 5.846 -20.607 1.00 53.25 238 SER A C 1
ATOM 1826 O O . SER A 1 238 ? 48.822 5.419 -19.470 1.00 53.25 238 SER A O 1
ATOM 1828 N N . LYS A 1 239 ? 49.735 6.929 -20.872 1.00 51.78 239 LYS A N 1
ATOM 1829 C CA . LYS A 1 239 ? 50.595 7.680 -19.968 1.00 51.78 239 LYS A CA 1
ATOM 1830 C C . LYS A 1 239 ? 49.798 8.407 -18.883 1.00 51.78 239 LYS A C 1
ATOM 1832 O O . LYS A 1 239 ? 48.902 9.184 -19.173 1.00 51.78 239 LYS A O 1
ATOM 1837 N N . ARG A 1 240 ? 50.252 8.223 -17.642 1.00 51.91 240 ARG A N 1
ATOM 1838 C CA . ARG A 1 240 ? 50.568 9.262 -16.643 1.00 51.91 240 ARG A CA 1
ATOM 1839 C C . ARG A 1 240 ? 49.891 10.628 -16.878 1.00 51.91 240 ARG A C 1
ATOM 1841 O O . ARG A 1 240 ? 50.452 11.486 -17.556 1.00 51.91 240 ARG A O 1
ATOM 1848 N N . GLN A 1 241 ? 48.773 10.867 -16.198 1.00 42.56 241 GLN A N 1
ATOM 1849 C CA . GLN A 1 241 ? 48.248 12.212 -15.965 1.00 42.56 241 GLN A CA 1
ATOM 1850 C C . GLN A 1 241 ? 47.950 12.368 -14.466 1.00 42.56 241 GLN A C 1
ATOM 1852 O O . GLN A 1 241 ? 47.231 11.569 -13.874 1.00 42.56 241 GLN A O 1
ATOM 1857 N N . LYS A 1 242 ? 48.623 13.343 -13.841 1.00 60.22 242 LYS A N 1
ATOM 1858 C CA . LYS A 1 242 ? 48.495 13.708 -12.420 1.00 60.22 242 LYS A CA 1
ATOM 1859 C C . LYS A 1 242 ? 47.073 14.211 -12.126 1.00 60.22 242 LYS A C 1
ATOM 1861 O O . LYS A 1 242 ? 46.583 15.012 -12.922 1.00 60.22 242 LYS A O 1
ATOM 1866 N N . PRO A 1 243 ? 46.470 13.902 -10.967 1.00 53.53 243 PRO A N 1
ATOM 1867 C CA . PRO A 1 243 ? 45.380 14.706 -10.443 1.00 53.53 243 PRO A CA 1
ATOM 1868 C C . PRO A 1 243 ? 45.945 15.910 -9.681 1.00 53.53 243 PRO A C 1
ATOM 1870 O O . PRO A 1 243 ? 46.755 15.766 -8.766 1.00 53.53 243 PRO A O 1
ATOM 1873 N N . SER A 1 244 ? 45.517 17.097 -10.108 1.00 51.62 244 SER A N 1
ATOM 1874 C CA . SER A 1 244 ? 45.631 18.342 -9.359 1.00 51.62 244 SER A CA 1
ATOM 1875 C C . SER A 1 244 ? 44.645 18.307 -8.200 1.00 51.62 244 SER A C 1
ATOM 1877 O O . SER A 1 244 ? 43.443 18.143 -8.393 1.00 51.62 244 SER A O 1
ATOM 1879 N N . GLU A 1 245 ? 45.185 18.491 -7.009 1.00 53.78 245 GLU A N 1
ATOM 1880 C CA . GLU A 1 245 ? 44.494 18.837 -5.781 1.00 53.78 245 GLU A CA 1
ATOM 1881 C C . GLU A 1 245 ? 43.881 20.239 -5.932 1.00 53.78 245 GLU A C 1
ATOM 1883 O O . GLU A 1 245 ? 44.602 21.215 -6.132 1.00 53.78 245 GLU A O 1
ATOM 1888 N N . VAL A 1 246 ? 42.552 20.343 -5.890 1.00 50.09 246 VAL A N 1
ATOM 1889 C CA . VAL A 1 246 ? 41.856 21.603 -5.599 1.00 50.09 246 VAL A CA 1
ATOM 1890 C C . VAL A 1 246 ? 40.726 21.283 -4.633 1.00 50.09 246 VAL A C 1
ATOM 1892 O O . VAL A 1 246 ? 39.715 20.681 -4.990 1.00 50.09 246 VAL A O 1
ATOM 1895 N N . ALA A 1 247 ? 40.948 21.671 -3.383 1.00 51.91 247 ALA A N 1
ATOM 1896 C CA . ALA A 1 247 ? 39.961 21.686 -2.326 1.00 51.91 247 ALA A CA 1
ATOM 1897 C C . ALA A 1 247 ? 38.826 22.661 -2.680 1.00 51.91 247 ALA A C 1
ATOM 1899 O O . ALA A 1 247 ? 39.051 23.861 -2.824 1.00 51.91 247 ALA A O 1
ATOM 1900 N N . ALA A 1 248 ? 37.602 22.147 -2.780 1.00 49.00 248 ALA A N 1
ATOM 1901 C CA . ALA A 1 248 ? 36.387 22.949 -2.744 1.00 49.00 248 ALA A CA 1
AT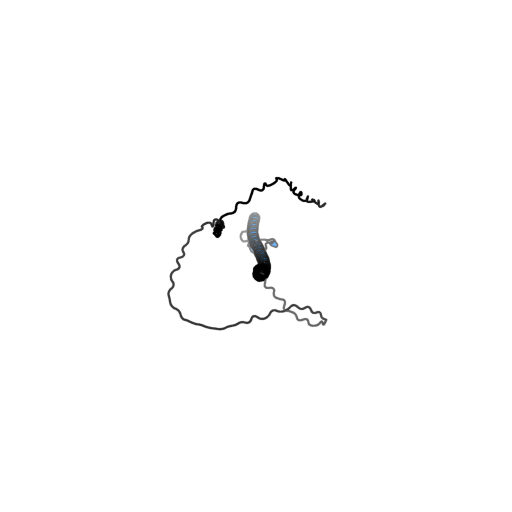OM 1902 C C . ALA A 1 248 ? 35.651 22.622 -1.442 1.00 49.00 248 ALA A C 1
ATOM 1904 O O . ALA A 1 248 ? 35.056 21.556 -1.289 1.00 49.00 248 ALA A O 1
ATOM 1905 N N . ALA A 1 249 ? 35.743 23.542 -0.484 1.00 48.62 249 ALA A N 1
ATOM 1906 C CA . ALA A 1 249 ? 34.940 23.538 0.724 1.00 48.62 249 ALA A CA 1
ATOM 1907 C C . ALA A 1 249 ? 33.464 23.709 0.338 1.00 48.62 249 ALA A C 1
ATOM 1909 O O . ALA A 1 249 ? 33.049 24.777 -0.109 1.00 48.62 249 ALA A O 1
ATOM 1910 N N . GLN A 1 250 ? 32.679 22.647 0.498 1.00 49.75 250 GLN A N 1
ATOM 1911 C CA . GLN A 1 250 ? 31.230 22.692 0.360 1.00 49.75 250 GLN A CA 1
ATOM 1912 C C . GLN A 1 250 ? 30.640 22.975 1.744 1.00 49.75 250 GLN A C 1
ATOM 1914 O O . GLN A 1 250 ? 30.575 22.112 2.618 1.00 49.75 250 GLN A O 1
ATOM 1919 N N . THR A 1 251 ? 30.296 24.239 1.971 1.00 55.25 251 THR A N 1
ATOM 1920 C CA . THR A 1 251 ? 29.599 24.718 3.161 1.00 55.25 251 THR A CA 1
ATOM 1921 C C . THR A 1 251 ? 28.137 24.281 3.104 1.00 55.25 2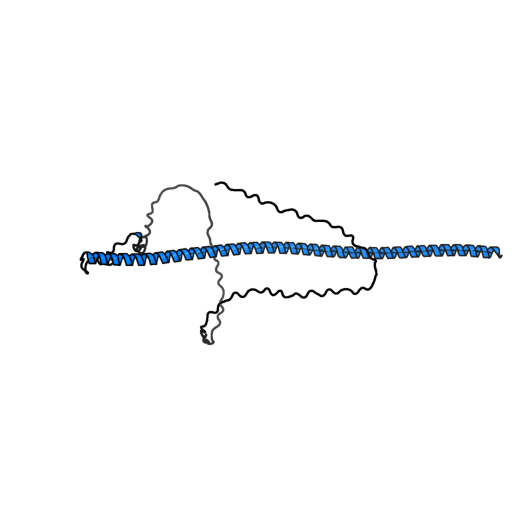51 THR A C 1
ATOM 1923 O O . THR A 1 251 ? 27.366 24.732 2.259 1.00 55.25 251 THR A O 1
ATOM 1926 N N . ASN A 1 252 ? 27.745 23.391 4.015 1.00 62.28 252 ASN A N 1
ATOM 1927 C CA . ASN A 1 252 ? 26.340 23.059 4.241 1.00 62.28 252 ASN A CA 1
ATOM 1928 C C . ASN A 1 252 ? 25.586 24.290 4.784 1.00 62.28 252 ASN A C 1
ATOM 1930 O O . ASN A 1 252 ? 26.099 24.953 5.693 1.00 62.28 252 ASN A O 1
ATOM 1934 N N . PRO A 1 253 ? 24.378 24.607 4.282 1.00 73.88 253 PRO A N 1
ATOM 1935 C CA . PRO A 1 253 ? 23.551 25.656 4.863 1.00 73.88 253 PRO A CA 1
ATOM 1936 C C . PRO A 1 253 ? 22.990 25.218 6.232 1.00 73.88 253 PRO A C 1
ATOM 1938 O O . PRO A 1 253 ? 22.675 24.040 6.421 1.00 73.88 253 PRO A O 1
ATOM 1941 N N . PRO A 1 254 ? 22.852 26.143 7.201 1.00 73.12 254 PRO A N 1
ATOM 1942 C CA . PRO A 1 254 ? 22.304 25.830 8.516 1.00 73.12 254 PRO A CA 1
ATOM 1943 C C . PRO A 1 254 ? 20.791 25.536 8.455 1.00 73.12 254 PRO A C 1
ATOM 1945 O O . PRO A 1 254 ? 20.092 26.084 7.597 1.00 73.12 254 PRO A O 1
ATOM 1948 N N . PRO A 1 255 ? 20.267 24.712 9.383 1.00 73.00 255 PRO A N 1
ATOM 1949 C CA . PRO A 1 255 ? 18.851 24.362 9.433 1.00 73.00 255 PRO A CA 1
ATOM 1950 C C . PRO A 1 255 ? 17.962 25.567 9.803 1.00 73.00 255 PRO A C 1
ATOM 1952 O O . PRO A 1 255 ? 18.407 26.481 10.512 1.00 73.00 255 PRO A O 1
ATOM 1955 N N . PRO A 1 256 ? 16.695 25.582 9.345 1.00 68.44 256 PRO A N 1
ATOM 1956 C CA . PRO A 1 256 ? 15.751 26.649 9.648 1.00 68.44 256 PRO A CA 1
ATOM 1957 C C . PRO A 1 256 ? 15.401 26.659 11.140 1.00 68.44 256 PRO A C 1
ATOM 1959 O O . PRO A 1 256 ? 15.122 25.629 11.745 1.00 68.44 256 PRO A O 1
ATOM 1962 N N . LYS A 1 257 ? 15.429 27.851 11.741 1.00 68.81 257 LYS A N 1
ATOM 1963 C CA . LYS A 1 257 ? 15.022 28.073 13.131 1.00 68.81 257 LYS A CA 1
ATOM 1964 C C . LYS A 1 257 ? 13.498 28.069 13.214 1.00 68.81 257 LYS A C 1
ATOM 1966 O O . LYS A 1 257 ? 12.859 28.992 12.705 1.00 68.81 257 LYS A O 1
ATOM 1971 N N . ASP A 1 258 ? 12.944 27.077 13.897 1.00 65.81 258 ASP A N 1
ATOM 1972 C CA . ASP A 1 258 ? 11.532 27.036 14.258 1.00 65.81 258 ASP A CA 1
ATOM 1973 C C . ASP A 1 258 ? 11.172 28.230 15.152 1.00 65.81 258 ASP A C 1
ATOM 1975 O O . ASP A 1 258 ? 11.692 28.415 16.256 1.00 65.81 258 ASP A O 1
ATOM 1979 N N . LYS A 1 259 ? 10.274 29.084 14.651 1.00 69.75 259 LYS A N 1
ATOM 1980 C CA . LYS A 1 259 ? 9.654 30.159 15.426 1.00 69.75 259 LYS A CA 1
ATOM 1981 C C . LYS A 1 259 ? 8.596 29.551 16.342 1.00 69.75 259 LYS A C 1
ATOM 1983 O O . LYS A 1 259 ? 7.480 29.269 15.918 1.00 69.75 259 LYS A O 1
ATOM 1988 N N . ILE A 1 260 ? 8.944 29.410 17.615 1.00 65.81 260 ILE A N 1
ATOM 1989 C CA . ILE A 1 260 ? 7.999 29.154 18.702 1.00 65.81 260 ILE A CA 1
ATOM 1990 C C . ILE A 1 260 ? 7.078 30.378 18.830 1.00 65.81 260 ILE A C 1
ATOM 1992 O O . ILE A 1 260 ? 7.523 31.467 19.193 1.00 65.81 260 ILE A O 1
ATOM 1996 N N . ILE A 1 261 ? 5.793 30.202 18.518 1.00 69.50 261 ILE A N 1
ATOM 1997 C CA . ILE A 1 261 ? 4.733 31.185 18.770 1.00 69.50 261 ILE A CA 1
ATOM 1998 C C . ILE A 1 261 ? 4.141 30.887 20.157 1.00 69.50 261 ILE A C 1
ATOM 2000 O O . ILE A 1 261 ? 3.514 29.839 20.324 1.00 69.50 261 ILE A O 1
ATOM 2004 N N . PRO A 1 262 ? 4.280 31.771 21.161 1.00 67.50 262 PRO A N 1
ATOM 2005 C CA . PRO A 1 262 ? 3.556 31.614 22.414 1.00 67.50 262 PRO A CA 1
ATOM 2006 C C . PRO A 1 262 ? 2.091 32.031 22.227 1.00 67.50 262 PRO A C 1
ATOM 2008 O O . PRO A 1 262 ? 1.783 33.201 21.993 1.00 67.50 262 PRO A O 1
ATOM 2011 N N . LYS A 1 263 ? 1.172 31.067 22.357 1.00 63.62 263 LYS A N 1
ATOM 2012 C CA . LYS A 1 263 ? -0.258 31.340 22.547 1.00 63.62 263 LYS A CA 1
ATOM 2013 C C . LYS A 1 263 ? -0.449 31.994 23.920 1.00 63.62 263 LYS A C 1
ATOM 2015 O O . LYS A 1 263 ? -0.181 31.367 24.943 1.00 63.62 263 LYS A O 1
ATOM 2020 N N . LYS A 1 264 ? -0.896 33.252 23.943 1.00 68.88 264 LYS A N 1
ATOM 2021 C CA . LYS A 1 264 ? -1.415 33.884 25.161 1.00 68.88 264 LYS A CA 1
ATOM 2022 C C . LYS A 1 264 ? -2.825 33.356 25.441 1.00 68.88 264 LYS A C 1
ATOM 2024 O O . LYS A 1 264 ? -3.621 33.229 24.513 1.00 68.88 264 LYS A O 1
ATOM 2029 N N . LYS A 1 265 ? -3.039 33.005 26.711 1.00 67.19 265 LYS A N 1
ATOM 2030 C CA . LYS A 1 265 ? -4.337 32.742 27.342 1.00 67.19 265 LYS A CA 1
ATOM 2031 C C . LYS A 1 265 ? -5.192 34.002 27.373 1.00 67.19 265 LYS A C 1
ATOM 2033 O O . LYS A 1 265 ? -4.584 35.096 27.452 1.00 67.19 265 LYS A O 1
#

Radius of gyration: 52.99 Å; Cα contacts (8 Å, |Δi|>4): 18; chains: 1; bounding box: 129×81×158 Å

Sequence (265 aa):
MLNYCHRQMKEEEGKLNDAMDSLKEERGRKSAAAALDSAERQAEGQRVLLRSAEDQLATSKAQVVALKKKLEETEAARVEAEKARDQAEQEGYDVGVAETEEALRVEVFEVCRTYYRQVWIKALNQAGVEASSILRKVESVYYPAAIRPSLPSLPRFDPVPEKAETGDGKAAKTSTPTEKGSEVVEQATQEVAPDAPILPIVIQDNPVKEAVSKGMEIVLASFPFPALVHPIGKGQASKRQKPSEVAAAQTNPPPPKDKIIPKKK

Solvent-accessible surface area (backbone atoms only — not comparable to full-atom values): 17722 Å² total; per-residue (Å²): 113,73,72,57,58,54,52,52,51,55,53,50,52,50,52,53,52,55,51,50,53,51,50,52,49,52,51,49,52,53,51,51,50,52,51,48,55,54,52,49,54,51,53,52,52,50,52,53,53,50,52,54,50,50,54,50,50,53,52,50,53,52,51,52,52,53,50,52,52,50,51,54,54,52,51,52,52,49,54,51,51,49,52,53,48,55,50,52,51,50,53,52,48,54,51,52,50,52,52,52,52,51,52,49,51,54,53,52,47,54,53,50,53,53,51,54,50,52,54,50,54,52,52,38,58,74,70,68,55,61,88,83,40,72,78,69,39,82,87,54,62,88,63,62,79,92,70,44,78,77,67,78,76,69,79,76,74,74,76,75,82,78,85,76,84,90,81,89,83,82,89,85,90,85,88,83,87,81,86,85,79,89,80,87,84,87,87,81,91,84,89,80,89,88,89,84,84,89,74,86,81,77,84,78,90,83,76,96,72,84,82,70,84,74,74,83,74,80,75,77,73,78,73,81,72,79,80,82,81,72,81,91,73,86,86,79,95,75,81,90,76,84,84,80,89,74,91,75,87,81,80,79,82,80,82,87,80,80,80,83,77,83,83,79,130

Mean predicted aligned error: 19.34 Å

Foldseek 3Di:
DVVVVVVVVVVVVVVVVVVVVVVVVVVVVVVVVVVVVVVVVVVVVVVVVVVVVVVVVVVVVVVVVVVVVVVVVVVVVVVVVVVVVVVVVVVVVVVVVVVVVVVVLVVVLVVVLVVLLVVQVVVCVVVVNDPPDPCNDSVNRDDDPSSPPPDPPPPPPPPDDDDDDDDDDDDDDDDDDDDDDDDDDDDDDDDDDDDDDDDDDDPDDDDDDDPDPDDPPPPPPPDDDPPPPDPPDDDDDDDDDDDDDDDDDDDDDDDDDDDDDDDDD

Organism: NCBI:txid425828

Secondary structure (DSSP, 8-state):
-HHHHHHHHHHHHHHHHHHHHHHHHHHHHHHHHHHHHHHHHHHHHHHHHHHHHHHHHHHHHHHHHHHHHHHHHHHHHHHHHHHHHHHHHHHHHHHHHHHHHHHHHHHHHHHHHHHHHHHHHHHHHHTT--TT-GGGSGGG----GGGS----------------------------PPP-----------------PPP-------------------------PPP--------------PPPP------PPPPP---------

pLDDT: mean 76.7, std 22.34, range [33.59, 98.81]